Protein AF-A0A450S3C2-F1 (afdb_monomer_lite)

pLDDT: mean 80.47, std 15.99, range [34.38, 97.31]

Organism: NCBI:txid2126562

Radius of gyration: 20.12 Å; chains: 1; bounding box: 50×70×57 Å

Sequence (279 aa):
MNMATRNDNAKDFDFEKIANKMPLVTVIPTRKFNEPLPSDCPELGTRWLRRSQSTADDEERCGLDAHESNDDKIQRYFYAGRADPNYGGVAFAYDASIDRREGDATPFDSGGLCRDLMKPSNLSDDENRKLVGDTKNDLTEWRKPFKEFLAVFFPNPRDYFHGRPRASAKWGPPDLPARQEENTEFIAWTWEARIHEPHPLLDGLLFWAAPHESCRRLKEYASESESHAFWQAPSWIERLWNTEHIDLGPIKEIPDSNRLPPDTFREFEKWIQDRLFGK

Structure (mmCIF, N/CA/C/O backbone):
data_AF-A0A450S3C2-F1
#
_entry.id   AF-A0A450S3C2-F1
#
loop_
_atom_site.group_PDB
_atom_site.id
_atom_site.type_symbol
_atom_site.label_atom_id
_atom_site.label_alt_id
_atom_site.label_comp_id
_atom_site.label_asym_id
_atom_site.label_entity_id
_atom_site.label_seq_id
_atom_site.pdbx_PDB_ins_code
_atom_site.Cartn_x
_atom_site.Cartn_y
_atom_site.Cartn_z
_atom_site.occupancy
_atom_site.B_iso_or_equiv
_atom_site.auth_seq_id
_atom_site.auth_comp_id
_atom_site.auth_asym_id
_atom_site.auth_atom_id
_atom_site.pdbx_PDB_model_num
ATOM 1 N N . MET A 1 1 ? 6.709 -43.831 -27.740 1.00 38.84 1 MET A N 1
ATOM 2 C CA . MET A 1 1 ? 7.245 -43.730 -26.369 1.00 38.84 1 MET A CA 1
ATOM 3 C C . MET A 1 1 ? 6.667 -42.451 -25.782 1.00 38.84 1 MET A C 1
ATOM 5 O O . MET A 1 1 ? 7.131 -41.370 -26.111 1.00 38.84 1 MET A O 1
ATOM 9 N N . ASN A 1 2 ? 5.541 -42.577 -25.078 1.00 37.31 2 ASN A N 1
ATOM 10 C CA . ASN A 1 2 ? 4.878 -41.467 -24.396 1.00 37.31 2 ASN A CA 1
ATOM 11 C C . ASN A 1 2 ? 5.587 -41.228 -23.066 1.00 37.31 2 ASN A C 1
ATOM 13 O O . ASN A 1 2 ? 5.720 -42.175 -22.300 1.00 37.31 2 ASN A O 1
ATOM 17 N N . MET A 1 3 ? 5.954 -39.983 -22.780 1.00 34.38 3 MET A N 1
ATOM 18 C CA . MET A 1 3 ? 5.844 -39.413 -21.436 1.00 34.38 3 MET A CA 1
ATOM 19 C C . MET A 1 3 ? 5.908 -37.892 -21.552 1.00 34.38 3 MET A C 1
ATOM 21 O O . MET A 1 3 ? 6.963 -37.268 -21.520 1.00 34.38 3 MET A O 1
ATOM 25 N N . ALA A 1 4 ? 4.724 -37.312 -21.728 1.00 41.25 4 ALA A N 1
ATOM 26 C CA . ALA A 1 4 ? 4.447 -35.977 -21.250 1.00 41.25 4 ALA A CA 1
ATOM 27 C C . ALA A 1 4 ? 4.399 -36.043 -19.719 1.00 41.25 4 ALA A C 1
ATOM 29 O O . ALA A 1 4 ? 3.572 -36.759 -19.162 1.00 41.25 4 ALA A O 1
ATOM 30 N N . THR A 1 5 ? 5.251 -35.283 -19.044 1.00 37.41 5 THR A N 1
ATOM 31 C CA . THR A 1 5 ? 4.984 -34.820 -17.679 1.00 37.41 5 THR A CA 1
ATOM 32 C C . THR A 1 5 ? 4.700 -33.333 -17.776 1.00 37.41 5 THR A C 1
ATOM 34 O O . THR A 1 5 ? 5.559 -32.484 -17.541 1.00 37.41 5 THR A O 1
ATOM 37 N N . ARG A 1 6 ? 3.479 -33.031 -18.225 1.00 40.06 6 ARG A N 1
ATOM 38 C CA . ARG A 1 6 ? 2.853 -31.728 -18.030 1.00 40.06 6 ARG A CA 1
ATOM 39 C C . ARG A 1 6 ? 2.535 -31.678 -16.539 1.00 40.06 6 ARG A C 1
ATOM 41 O O . ARG A 1 6 ? 1.809 -32.529 -16.041 1.00 40.06 6 ARG A O 1
ATOM 48 N N . ASN A 1 7 ? 3.201 -30.785 -15.821 1.00 35.34 7 ASN A N 1
ATOM 49 C CA . ASN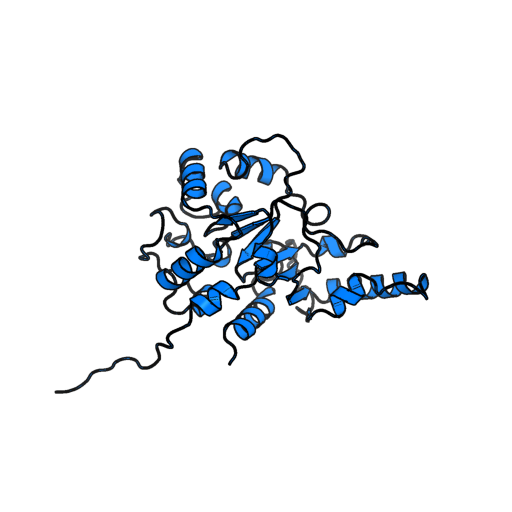 A 1 7 ? 3.022 -30.649 -14.385 1.00 35.34 7 ASN A CA 1
ATOM 50 C C . ASN A 1 7 ? 1.643 -30.011 -14.151 1.00 35.34 7 ASN A C 1
ATOM 52 O O . ASN A 1 7 ? 1.467 -28.801 -14.306 1.00 35.34 7 ASN A O 1
ATOM 56 N N . ASP A 1 8 ? 0.657 -30.858 -13.879 1.00 41.69 8 ASP A N 1
ATOM 57 C CA . ASP A 1 8 ? -0.716 -30.499 -13.546 1.00 41.69 8 ASP A CA 1
ATOM 58 C C . ASP A 1 8 ? -0.744 -29.797 -12.182 1.00 41.69 8 ASP A C 1
ATOM 60 O O . ASP A 1 8 ? -0.791 -30.455 -11.148 1.00 41.69 8 ASP A O 1
ATOM 64 N N . ASN A 1 9 ? -0.641 -28.461 -12.179 1.00 39.28 9 ASN A N 1
ATOM 65 C CA . ASN A 1 9 ? -1.163 -27.566 -11.126 1.00 39.28 9 ASN A CA 1
ATOM 66 C C . ASN A 1 9 ? -1.066 -26.067 -11.482 1.00 39.28 9 ASN A C 1
ATOM 68 O O . ASN A 1 9 ? -1.077 -25.212 -10.594 1.00 39.28 9 ASN A O 1
ATOM 72 N N . ALA A 1 10 ? -1.008 -25.711 -12.769 1.00 46.19 10 ALA A N 1
ATOM 73 C CA . ALA A 1 10 ? -1.258 -24.333 -13.179 1.00 46.19 10 ALA A CA 1
ATOM 74 C C . ALA A 1 10 ? -2.751 -24.045 -12.967 1.00 46.19 10 ALA A C 1
ATOM 76 O O . ALA A 1 10 ? -3.575 -24.272 -13.850 1.00 46.19 10 ALA A O 1
ATOM 77 N N . LYS A 1 11 ? -3.128 -23.612 -11.760 1.00 56.84 11 LYS A N 1
ATOM 78 C CA . LYS A 1 11 ? -4.383 -22.881 -11.606 1.00 56.84 11 LYS A CA 1
ATOM 79 C C . LYS A 1 11 ? -4.242 -21.652 -12.497 1.00 56.84 11 LYS A C 1
ATOM 81 O O . LYS A 1 11 ? -3.349 -20.849 -12.246 1.00 56.84 11 LYS A O 1
ATOM 86 N N . ASP A 1 12 ? -5.081 -21.529 -13.522 1.00 69.75 12 ASP A N 1
ATOM 87 C CA . ASP A 1 12 ? -5.281 -20.242 -14.184 1.00 69.75 12 ASP A CA 1
ATOM 88 C C . ASP A 1 12 ? -5.819 -19.304 -13.107 1.00 69.75 12 ASP A C 1
ATOM 90 O O . ASP A 1 12 ? -6.968 -19.398 -12.668 1.00 69.75 12 ASP A O 1
ATOM 94 N N . PHE A 1 13 ? -4.927 -18.485 -12.563 1.00 81.56 13 PHE A N 1
ATOM 95 C CA . PHE A 1 13 ? -5.317 -17.471 -11.613 1.00 81.56 13 PHE A CA 1
ATOM 96 C C . PHE A 1 13 ? -6.036 -16.369 -12.373 1.00 81.56 13 PHE A C 1
ATOM 98 O O . PHE A 1 13 ? -5.561 -15.883 -13.398 1.00 81.56 13 PHE A O 1
ATOM 105 N N . ASP A 1 14 ? -7.167 -15.937 -11.833 1.00 90.62 14 ASP A N 1
ATOM 106 C CA . ASP A 1 14 ? -7.868 -14.771 -12.341 1.00 90.62 14 ASP A CA 1
ATOM 107 C C . ASP A 1 14 ? -7.155 -13.502 -11.846 1.00 90.62 14 ASP A C 1
ATOM 109 O O . ASP A 1 14 ? -7.510 -12.914 -10.820 1.00 90.62 14 ASP A O 1
ATOM 113 N N . PHE A 1 15 ? -6.079 -13.123 -12.547 1.00 93.38 15 PHE A N 1
ATOM 114 C CA . PHE A 1 15 ? -5.290 -11.920 -12.255 1.00 93.38 15 PHE A CA 1
ATOM 115 C C . PHE A 1 15 ? -6.147 -10.655 -12.262 1.00 93.38 15 PHE A C 1
ATOM 117 O O . PHE A 1 15 ? -5.866 -9.728 -11.507 1.00 93.38 15 PHE A O 1
ATOM 124 N N . GLU A 1 16 ? -7.198 -10.615 -13.082 1.00 94.44 16 GLU A N 1
ATOM 125 C CA . GLU A 1 16 ? -8.128 -9.494 -13.131 1.00 94.44 16 GLU A CA 1
ATOM 126 C C . GLU A 1 16 ? -8.936 -9.389 -11.839 1.00 94.44 16 GLU A C 1
ATOM 128 O O . GLU A 1 16 ? -8.940 -8.335 -11.202 1.00 94.44 16 GLU A O 1
ATOM 133 N N . LYS A 1 17 ? -9.535 -10.494 -11.383 1.00 94.25 17 LYS A N 1
ATOM 134 C CA . LYS A 1 17 ? -10.219 -10.547 -10.084 1.00 94.25 17 LYS A CA 1
ATOM 135 C C . LYS A 1 17 ? -9.289 -10.163 -8.935 1.00 94.25 17 LYS A C 1
ATOM 137 O O . LYS A 1 17 ? -9.728 -9.467 -8.023 1.00 94.25 17 LYS A O 1
ATOM 142 N N . ILE A 1 18 ? -8.037 -10.617 -8.958 1.00 95.06 18 ILE A N 1
ATOM 143 C CA . ILE A 1 18 ? -7.058 -10.320 -7.902 1.00 95.06 18 ILE A CA 1
ATOM 144 C C . ILE A 1 18 ? -6.692 -8.837 -7.910 1.00 95.06 18 ILE A C 1
ATOM 146 O O . ILE A 1 18 ? -6.783 -8.193 -6.869 1.00 95.06 18 ILE A O 1
ATOM 150 N N . ALA A 1 19 ? -6.330 -8.282 -9.068 1.00 96.00 19 ALA A N 1
ATOM 151 C CA . ALA A 1 19 ? -5.963 -6.876 -9.193 1.00 96.00 19 ALA A CA 1
ATOM 152 C C . ALA A 1 19 ? -7.112 -5.955 -8.760 1.00 96.00 19 ALA A C 1
ATOM 154 O O . ALA A 1 19 ? -6.895 -5.063 -7.943 1.00 96.00 19 ALA A O 1
ATOM 155 N N . ASN A 1 20 ? -8.339 -6.234 -9.216 1.00 96.12 20 ASN A N 1
ATOM 156 C CA . ASN A 1 20 ? -9.539 -5.449 -8.898 1.00 96.12 20 ASN A CA 1
ATOM 157 C C . ASN A 1 20 ? -9.965 -5.532 -7.424 1.00 96.12 20 ASN A C 1
ATOM 159 O O . ASN A 1 20 ? -10.748 -4.703 -6.970 1.00 96.12 20 ASN A O 1
ATOM 163 N N . LYS A 1 21 ? -9.496 -6.541 -6.681 1.00 96.19 21 LYS A N 1
ATOM 164 C CA . LYS A 1 21 ? -9.816 -6.728 -5.257 1.00 96.19 21 LYS A CA 1
ATOM 165 C C . LYS A 1 21 ? -8.642 -6.462 -4.320 1.00 96.19 21 LYS A C 1
ATOM 167 O O . LYS A 1 21 ? -8.818 -6.583 -3.111 1.00 96.19 21 LYS A O 1
ATOM 172 N N . MET A 1 22 ? -7.457 -6.152 -4.844 1.00 97.12 22 MET A N 1
ATOM 173 C CA . MET A 1 22 ? -6.267 -5.927 -4.025 1.00 97.12 22 MET A CA 1
ATOM 174 C C . MET A 1 22 ? -6.500 -4.723 -3.098 1.00 97.12 22 MET A C 1
ATOM 176 O O . MET A 1 22 ? -6.734 -3.624 -3.593 1.00 97.12 22 MET A O 1
ATOM 180 N N . PRO A 1 23 ? -6.467 -4.863 -1.769 1.00 97.12 23 PRO A N 1
ATOM 181 C CA . PRO A 1 23 ? -6.693 -3.709 -0.915 1.00 97.12 23 PRO A CA 1
ATOM 182 C C . PRO A 1 23 ? -5.533 -2.719 -1.023 1.00 97.12 23 PRO A C 1
ATOM 184 O O . PRO A 1 23 ? -4.389 -3.122 -1.246 1.00 97.12 23 PRO A O 1
ATOM 187 N N . LEU A 1 24 ? -5.816 -1.434 -0.832 1.00 95.75 24 LEU A N 1
ATOM 188 C CA . LEU A 1 24 ? -4.771 -0.456 -0.543 1.00 95.75 24 LEU A CA 1
ATOM 189 C C . LEU A 1 24 ? -4.539 -0.432 0.963 1.00 95.75 24 LEU A C 1
ATOM 191 O O . LEU A 1 24 ? -5.482 -0.355 1.748 1.00 95.75 24 LEU A O 1
ATOM 195 N N . VAL A 1 25 ? -3.283 -0.571 1.369 1.00 93.94 25 VAL A N 1
ATOM 196 C CA . VAL A 1 25 ? -2.893 -0.742 2.766 1.00 93.94 25 VAL A CA 1
ATOM 197 C C . VAL A 1 25 ? -2.041 0.432 3.203 1.00 93.94 25 VAL A C 1
ATOM 199 O O . VAL A 1 25 ? -1.097 0.795 2.517 1.00 93.94 25 VAL A O 1
ATOM 202 N N . THR A 1 26 ? -2.323 0.997 4.371 1.00 90.38 26 THR A N 1
ATOM 203 C CA . THR A 1 26 ? -1.431 1.976 5.003 1.00 90.38 26 THR A CA 1
ATOM 204 C C . THR A 1 26 ? -1.095 1.545 6.423 1.00 90.38 26 THR A C 1
ATOM 206 O O . THR A 1 26 ? -1.888 0.868 7.085 1.00 90.38 26 THR A O 1
ATOM 209 N N . VAL A 1 27 ? 0.093 1.928 6.888 1.00 87.00 27 VAL A N 1
ATOM 210 C CA . VAL A 1 27 ? 0.601 1.598 8.219 1.00 87.00 27 VAL A CA 1
ATOM 211 C C . VAL A 1 27 ? 0.896 2.887 8.974 1.00 87.00 27 VAL A C 1
ATOM 213 O O . VAL A 1 27 ? 1.558 3.792 8.472 1.00 87.00 27 VAL A O 1
ATOM 216 N N . ILE A 1 28 ? 0.408 2.960 10.208 1.00 83.62 28 ILE A N 1
ATOM 217 C CA . ILE A 1 28 ? 0.540 4.115 11.086 1.00 83.62 28 ILE A CA 1
ATOM 218 C C . ILE A 1 28 ? 1.401 3.741 12.302 1.00 83.62 28 ILE A C 1
ATOM 220 O O . ILE A 1 28 ? 1.190 2.691 12.922 1.00 83.62 28 ILE A O 1
ATOM 224 N N . PRO A 1 29 ? 2.361 4.593 12.707 1.00 80.75 29 PRO A N 1
ATOM 225 C CA . PRO A 1 29 ? 3.137 4.379 13.924 1.00 80.75 29 PRO A CA 1
ATOM 226 C C . PRO A 1 29 ? 2.261 4.285 15.180 1.00 80.75 29 PRO A C 1
ATOM 228 O O . PRO A 1 29 ? 1.433 5.160 15.433 1.00 80.75 29 PRO A O 1
ATOM 231 N N . THR A 1 30 ? 2.517 3.287 16.030 1.00 79.62 30 THR A N 1
ATOM 232 C CA . THR A 1 30 ? 1.779 3.061 17.293 1.00 79.62 30 THR A CA 1
ATOM 233 C C . THR A 1 30 ? 1.774 4.282 18.209 1.00 79.62 30 THR A C 1
ATOM 235 O O . THR A 1 30 ? 0.766 4.559 18.849 1.00 79.62 30 THR A O 1
ATOM 238 N N . ARG A 1 31 ? 2.859 5.072 18.219 1.00 77.56 31 ARG A N 1
ATOM 239 C CA . ARG A 1 31 ? 2.964 6.318 19.000 1.00 77.56 31 ARG A CA 1
ATOM 240 C C . ARG A 1 31 ? 1.821 7.303 18.744 1.00 77.56 31 ARG A C 1
ATOM 242 O O . ARG A 1 31 ? 1.440 8.016 19.661 1.00 77.56 31 ARG A O 1
ATOM 249 N N . LYS A 1 32 ? 1.237 7.308 17.541 1.00 77.94 32 LYS A N 1
ATOM 250 C CA . LYS A 1 32 ? 0.098 8.175 17.212 1.00 77.94 32 LYS A CA 1
ATOM 251 C C . LYS A 1 32 ? -1.191 7.776 17.926 1.00 77.94 32 LYS A C 1
ATOM 253 O O . LYS A 1 32 ? -2.053 8.618 18.126 1.00 77.94 32 LYS A O 1
ATOM 258 N N . PHE A 1 33 ? -1.279 6.526 18.371 1.00 77.38 33 PHE A N 1
ATOM 259 C CA . PHE A 1 33 ? -2.371 6.010 19.195 1.00 77.38 33 PHE A CA 1
ATOM 260 C C . PHE A 1 33 ? -2.080 6.097 20.702 1.00 77.38 33 PHE A C 1
ATOM 262 O O . PHE A 1 33 ? -2.930 5.729 21.508 1.00 77.38 33 PHE A O 1
ATOM 269 N N . ASN A 1 34 ? -0.890 6.574 21.088 1.00 72.06 34 ASN A N 1
ATOM 270 C CA . ASN A 1 34 ? -0.522 6.831 22.484 1.00 72.06 34 ASN A CA 1
ATOM 271 C C . ASN A 1 34 ? -0.751 8.298 22.894 1.00 72.06 34 ASN A C 1
ATOM 273 O O . ASN A 1 34 ? -0.676 8.618 24.079 1.00 72.06 34 ASN A O 1
ATOM 277 N N . GLU A 1 35 ? -0.983 9.186 21.927 1.00 75.88 35 GLU A N 1
ATOM 278 C CA . GLU A 1 35 ? -1.348 10.589 22.142 1.00 75.88 35 GLU A CA 1
ATOM 279 C C . GLU A 1 35 ? -2.869 10.710 22.390 1.00 75.88 35 GLU A C 1
ATOM 281 O O . GLU A 1 35 ? -3.620 9.812 21.996 1.00 75.88 35 GLU A O 1
ATOM 286 N N . PRO A 1 36 ? -3.358 11.800 23.020 1.00 78.94 36 PRO A N 1
ATOM 287 C CA . PRO A 1 36 ? -4.792 12.047 23.139 1.00 78.94 36 PRO A CA 1
ATOM 288 C C . PRO A 1 36 ? -5.470 12.008 21.768 1.00 78.94 36 PRO A C 1
ATOM 290 O O . PRO A 1 36 ? -5.127 12.777 20.8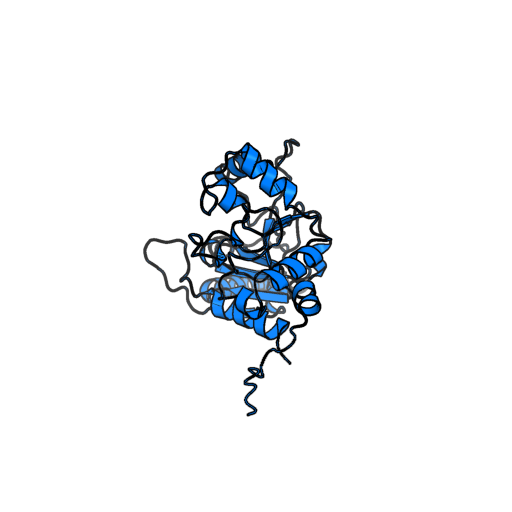67 1.00 78.94 36 PRO A O 1
ATOM 293 N N . LEU A 1 37 ? -6.430 11.099 21.613 1.00 80.56 37 LEU A N 1
ATOM 294 C CA . LEU A 1 37 ? -7.127 10.921 20.349 1.00 80.56 37 LEU A CA 1
ATOM 295 C C . LEU A 1 37 ? -8.142 12.055 20.123 1.00 80.56 37 LEU A C 1
ATOM 297 O O . LEU A 1 37 ? -8.728 12.562 21.087 1.00 80.56 37 LEU A O 1
ATOM 301 N N . PRO A 1 38 ? -8.367 12.474 18.864 1.00 79.06 38 PRO A N 1
ATOM 302 C CA . PRO A 1 38 ? -9.393 13.461 18.550 1.00 79.06 38 PRO A CA 1
ATOM 303 C C . PRO A 1 38 ? -10.795 12.894 18.807 1.00 79.06 38 PRO A C 1
ATOM 305 O O . PRO A 1 38 ? -11.032 11.703 18.606 1.00 79.06 38 PRO A O 1
ATOM 308 N N . SER A 1 39 ? -11.733 13.762 19.191 1.00 78.06 39 SER A N 1
ATOM 309 C CA . SER A 1 39 ? -13.149 13.399 19.347 1.00 78.06 39 SER A CA 1
ATOM 310 C C . SER A 1 39 ? -13.793 12.995 18.019 1.00 78.06 39 SER A C 1
ATOM 312 O O . SER A 1 39 ? -14.607 12.076 17.974 1.00 78.06 39 SER A O 1
ATOM 314 N N . ASP A 1 40 ? -13.405 13.662 16.930 1.00 80.44 40 ASP A N 1
ATOM 315 C CA . ASP A 1 40 ? -13.873 13.357 15.580 1.00 80.44 40 ASP A CA 1
ATOM 316 C C . ASP A 1 40 ? -13.028 12.269 14.924 1.00 80.44 40 ASP A C 1
ATOM 318 O O . ASP A 1 40 ? -11.825 12.152 15.182 1.00 80.44 40 ASP A O 1
ATOM 322 N N . CYS A 1 41 ? -13.663 11.515 14.019 1.00 83.19 41 CYS A N 1
ATOM 323 C CA . CYS A 1 41 ? -12.973 10.516 13.212 1.00 83.19 41 CYS A CA 1
ATOM 324 C C . CYS A 1 41 ? -11.802 11.175 12.485 1.00 83.19 41 CYS A C 1
ATOM 326 O O . CYS A 1 41 ? -12.012 12.146 11.752 1.00 83.19 41 CYS A O 1
ATOM 328 N N . PRO A 1 42 ? -10.576 10.672 12.664 1.00 81.81 42 PRO A N 1
ATOM 329 C CA . PRO A 1 42 ? -9.443 11.292 12.028 1.00 81.81 42 PRO A CA 1
ATOM 330 C C . PRO A 1 42 ? -9.464 11.101 10.516 1.00 81.81 42 PRO A C 1
ATOM 332 O O . PRO A 1 42 ? -9.906 10.079 9.991 1.00 81.81 42 PRO A O 1
ATOM 335 N N . GLU A 1 43 ? -8.901 12.087 9.832 1.00 80.38 43 GLU A N 1
ATOM 336 C CA . GLU A 1 43 ? -8.556 11.987 8.424 1.00 80.38 43 GLU A CA 1
ATOM 337 C C . GLU A 1 43 ? -7.113 11.491 8.289 1.00 80.38 43 GLU A C 1
ATOM 339 O O . GLU A 1 43 ? -6.161 12.054 8.859 1.00 80.38 43 GLU A O 1
ATOM 344 N N . LEU A 1 44 ? -6.939 10.447 7.485 1.00 75.19 44 LEU A N 1
ATOM 345 C CA . LEU A 1 44 ? -5.660 10.091 6.905 1.00 75.19 44 LEU A CA 1
ATOM 346 C C . LEU A 1 44 ? -5.261 11.217 5.960 1.00 75.19 44 LEU A C 1
ATOM 348 O O . LEU A 1 44 ? -5.731 11.295 4.834 1.00 75.19 44 LEU A O 1
ATOM 352 N N . GLY A 1 45 ? -4.432 12.146 6.432 1.00 60.50 45 GLY A N 1
ATOM 353 C CA . GLY A 1 45 ? -4.059 13.248 5.539 1.00 60.50 45 GLY A CA 1
ATOM 354 C C . GLY A 1 45 ? -3.473 14.481 6.200 1.00 60.50 45 GLY A C 1
ATOM 355 O O . GLY A 1 45 ? -2.416 14.998 5.854 1.00 60.50 45 GLY A O 1
ATOM 356 N N . THR A 1 46 ? -4.096 14.872 7.288 1.00 57.00 46 THR A N 1
ATOM 357 C CA . THR A 1 46 ? -3.781 16.126 7.967 1.00 57.00 46 THR A CA 1
ATOM 358 C C . THR A 1 46 ? -3.105 15.871 9.309 1.00 57.00 46 THR A C 1
ATOM 360 O O . THR A 1 46 ? -2.083 16.475 9.625 1.00 57.00 46 THR A O 1
ATOM 363 N N . ARG A 1 47 ? -3.630 14.924 10.099 1.00 57.84 47 ARG A N 1
ATOM 364 C CA . ARG A 1 47 ? -3.259 14.780 11.521 1.00 57.84 47 ARG A CA 1
ATOM 365 C C . ARG A 1 47 ? -2.276 13.644 11.838 1.00 57.84 47 ARG A C 1
ATOM 367 O O . ARG A 1 47 ? -1.453 13.790 12.737 1.00 57.84 47 ARG A O 1
ATOM 374 N N . TRP A 1 48 ? -2.322 12.529 11.104 1.00 61.34 48 TRP A N 1
ATOM 375 C CA . TRP A 1 48 ? -1.668 11.281 11.548 1.00 61.34 48 TRP A CA 1
ATOM 376 C C . TRP A 1 48 ? -0.301 10.984 10.929 1.00 61.34 48 TRP A C 1
ATOM 378 O O . TRP A 1 48 ? 0.556 10.393 11.582 1.00 61.34 48 TRP A O 1
ATOM 388 N N . LEU A 1 49 ? -0.075 11.425 9.695 1.00 57.81 49 LEU A N 1
ATOM 389 C CA . LEU A 1 49 ? 1.035 10.969 8.854 1.00 57.81 49 LEU A CA 1
ATOM 390 C C . LEU A 1 49 ? 1.759 12.153 8.184 1.00 57.81 49 LEU A C 1
ATOM 392 O O . LEU A 1 49 ? 2.131 12.060 7.020 1.00 57.81 49 LEU A O 1
ATOM 396 N N . ARG A 1 50 ? 1.917 13.303 8.873 1.00 51.94 50 ARG A N 1
ATOM 397 C CA . ARG A 1 50 ? 2.707 14.428 8.322 1.00 51.94 50 ARG A CA 1
ATOM 398 C C . ARG A 1 50 ? 4.066 13.903 7.845 1.00 51.94 50 ARG A C 1
ATOM 400 O O . ARG A 1 50 ? 4.775 13.249 8.610 1.00 51.94 50 ARG A O 1
ATOM 407 N N . ARG A 1 51 ? 4.388 14.202 6.589 1.00 59.00 51 ARG A N 1
ATOM 408 C CA . ARG A 1 51 ? 5.660 13.884 5.944 1.00 59.00 51 ARG A CA 1
ATOM 409 C C . ARG A 1 51 ? 6.794 14.612 6.669 1.00 59.00 51 ARG A C 1
ATOM 411 O O . ARG A 1 51 ? 6.619 15.750 7.104 1.00 59.00 51 ARG A O 1
ATOM 418 N N . SER A 1 52 ? 7.936 13.951 6.858 1.00 61.44 52 SER A N 1
ATOM 419 C CA . SER A 1 52 ? 9.148 14.629 7.335 1.00 61.44 52 SER A CA 1
ATOM 420 C C . SER A 1 52 ? 9.696 15.544 6.246 1.00 61.44 52 SER A C 1
ATOM 422 O O . SER A 1 52 ? 9.686 15.158 5.081 1.00 61.44 52 SER A O 1
ATOM 424 N N . GLN A 1 53 ? 10.245 16.701 6.629 1.00 57.56 53 GLN A N 1
ATOM 425 C CA . GLN A 1 53 ? 10.837 17.659 5.685 1.00 57.56 53 GLN A CA 1
ATOM 426 C C . GLN A 1 53 ? 11.879 17.013 4.757 1.00 57.56 53 GLN A C 1
ATOM 428 O O . GLN A 1 53 ? 11.856 17.249 3.564 1.00 57.56 53 GLN A O 1
ATOM 433 N N . SER A 1 54 ? 12.724 16.110 5.263 1.00 61.41 54 SER A N 1
ATOM 434 C CA . SER A 1 54 ? 13.724 15.420 4.432 1.00 61.41 54 SER A CA 1
ATOM 435 C C . SER A 1 54 ? 13.110 14.586 3.304 1.00 61.41 54 SER A C 1
ATOM 437 O O . SER A 1 54 ? 13.657 14.505 2.216 1.00 61.41 54 SER A O 1
ATOM 439 N N . THR A 1 55 ? 11.958 13.965 3.559 1.00 69.94 55 THR A N 1
ATOM 440 C CA . THR A 1 55 ? 11.218 13.207 2.543 1.00 69.94 55 THR A CA 1
ATOM 441 C C . THR A 1 55 ? 10.507 14.156 1.580 1.00 69.94 55 THR A C 1
ATOM 443 O O . THR A 1 55 ? 10.294 13.800 0.430 1.00 69.94 55 THR A O 1
ATOM 446 N N . ALA A 1 56 ? 10.132 15.360 2.030 1.00 72.50 56 ALA A N 1
ATOM 447 C CA . ALA A 1 56 ? 9.609 16.416 1.163 1.00 72.50 56 ALA A CA 1
ATOM 448 C C . ALA A 1 56 ? 10.611 16.739 0.042 1.00 72.50 56 ALA A C 1
ATOM 450 O O . ALA A 1 56 ? 10.318 16.557 -1.139 1.00 72.50 56 ALA A O 1
ATOM 451 N N . ASP A 1 57 ? 11.829 17.081 0.453 1.00 74.44 57 ASP A N 1
ATOM 452 C CA . ASP A 1 57 ? 12.887 17.559 -0.434 1.00 74.44 57 ASP A CA 1
ATOM 453 C C . ASP A 1 57 ? 13.341 16.484 -1.451 1.00 74.44 57 ASP A C 1
ATOM 455 O O . ASP A 1 57 ? 13.580 16.787 -2.622 1.00 74.44 57 ASP A O 1
ATOM 459 N N . ASP A 1 58 ? 13.442 15.215 -1.030 1.00 77.00 58 ASP A N 1
ATOM 460 C CA . ASP A 1 58 ? 13.875 14.122 -1.915 1.00 77.00 58 ASP A CA 1
ATOM 461 C C . ASP A 1 58 ? 12.846 13.798 -3.016 1.00 77.00 58 ASP A C 1
ATOM 463 O O . ASP A 1 58 ? 13.228 13.574 -4.166 1.00 77.00 58 ASP A O 1
ATOM 467 N N . GLU A 1 59 ? 11.543 13.792 -2.717 1.00 77.50 59 GLU A N 1
ATOM 468 C CA . GLU A 1 59 ? 10.542 13.487 -3.754 1.00 77.50 59 GLU A CA 1
ATOM 469 C C . GLU A 1 59 ? 10.300 14.688 -4.684 1.00 77.50 59 GLU A C 1
ATOM 471 O O . GLU A 1 59 ? 10.096 14.501 -5.887 1.00 77.50 59 GLU A O 1
ATOM 476 N N . GLU A 1 60 ? 10.399 15.925 -4.179 1.00 78.81 60 GLU A N 1
ATOM 477 C CA . GLU A 1 60 ? 10.396 17.125 -5.028 1.00 78.81 60 GLU A CA 1
ATOM 478 C C . GLU A 1 60 ? 11.529 17.054 -6.063 1.00 78.81 60 GLU A C 1
ATOM 480 O O . GLU A 1 60 ? 11.297 17.247 -7.262 1.00 78.81 60 GLU A O 1
ATOM 485 N N . ARG A 1 61 ? 12.738 16.660 -5.636 1.00 77.38 61 ARG A N 1
ATOM 486 C CA . ARG A 1 61 ? 13.887 16.457 -6.533 1.00 77.38 61 ARG A CA 1
ATOM 487 C C . ARG A 1 61 ? 13.584 15.437 -7.634 1.00 77.38 61 ARG A C 1
ATOM 489 O O . ARG A 1 61 ? 13.895 15.686 -8.800 1.00 77.38 61 ARG A O 1
ATOM 496 N N . CYS A 1 62 ? 12.893 14.353 -7.304 1.00 74.31 62 CYS A N 1
ATOM 497 C CA . CYS A 1 62 ? 12.429 13.350 -8.264 1.00 74.31 62 CYS A CA 1
ATOM 498 C C . CYS A 1 62 ? 11.221 13.766 -9.115 1.00 74.31 62 CYS A C 1
ATOM 500 O O . CYS A 1 62 ? 10.751 12.973 -9.925 1.00 74.31 62 CYS A O 1
ATOM 502 N N . GLY A 1 63 ? 10.675 14.974 -8.949 1.00 72.75 63 GLY A N 1
ATOM 503 C CA . GLY A 1 63 ? 9.481 15.428 -9.670 1.00 72.75 63 GLY A CA 1
ATOM 504 C C . GLY A 1 63 ? 8.209 14.639 -9.346 1.00 72.75 63 GLY A C 1
ATOM 505 O O . GLY A 1 63 ? 7.261 14.644 -10.134 1.00 72.75 63 GLY A O 1
ATOM 506 N N . LEU A 1 64 ? 8.182 13.976 -8.190 1.00 74.06 64 LEU A N 1
ATOM 507 C CA . LEU A 1 64 ? 6.968 13.413 -7.606 1.00 74.06 64 LEU A CA 1
ATOM 508 C C . LEU A 1 64 ? 6.008 14.531 -7.171 1.00 74.06 64 LEU A C 1
ATOM 510 O O . LEU A 1 64 ? 4.792 14.361 -7.289 1.00 74.06 64 LEU A O 1
ATOM 514 N N . ASP A 1 65 ? 6.579 15.682 -6.791 1.00 68.69 65 ASP A N 1
ATOM 515 C CA . ASP A 1 65 ? 5.892 16.895 -6.345 1.00 68.69 65 ASP A CA 1
ATOM 516 C C . ASP A 1 65 ? 6.347 18.079 -7.199 1.00 68.69 65 ASP A C 1
ATOM 518 O O . ASP A 1 65 ? 7.173 18.894 -6.796 1.00 68.69 65 ASP A O 1
ATOM 522 N N . ALA A 1 66 ? 5.871 18.158 -8.440 1.00 54.09 66 ALA A N 1
ATOM 523 C CA . ALA A 1 66 ? 6.192 19.304 -9.280 1.00 54.09 66 ALA A CA 1
ATOM 524 C C . ALA A 1 66 ? 5.549 20.573 -8.688 1.00 54.09 66 ALA A C 1
ATOM 526 O O . ALA A 1 66 ? 4.327 20.708 -8.715 1.00 54.09 66 ALA A O 1
ATOM 527 N N . HIS A 1 67 ? 6.396 21.458 -8.147 1.00 43.38 67 HIS A N 1
ATOM 528 C CA . HIS A 1 67 ? 6.169 22.855 -7.758 1.00 43.38 67 HIS A CA 1
ATOM 529 C C . HIS A 1 67 ? 4.796 23.443 -8.143 1.00 43.38 67 HIS A C 1
ATOM 531 O O . HIS A 1 67 ? 4.662 24.201 -9.102 1.00 43.38 67 HIS A O 1
ATOM 537 N N . GLU A 1 68 ? 3.788 23.189 -7.317 1.00 44.69 68 GLU A N 1
ATOM 538 C CA . GLU A 1 68 ? 2.697 24.131 -7.102 1.00 44.69 68 GLU A CA 1
ATOM 539 C C . GLU A 1 68 ? 2.581 24.328 -5.600 1.00 44.69 68 GLU A C 1
ATOM 541 O O . GLU A 1 68 ? 2.094 23.475 -4.862 1.00 44.69 68 GLU A O 1
ATOM 546 N N . SER A 1 69 ? 3.133 25.462 -5.187 1.00 41.03 69 SER A N 1
ATOM 547 C CA . SER A 1 69 ? 3.251 26.013 -3.847 1.00 41.03 69 SER A CA 1
ATOM 548 C C . SER A 1 69 ? 1.959 25.965 -3.030 1.00 41.03 69 SER A C 1
ATOM 550 O O . SER A 1 69 ? 1.279 26.978 -2.897 1.00 41.03 69 SER A O 1
ATOM 552 N N . ASN A 1 70 ? 1.643 24.823 -2.437 1.00 43.72 70 ASN A N 1
ATOM 553 C CA . ASN A 1 70 ? 0.795 24.769 -1.260 1.00 43.72 70 ASN A CA 1
ATOM 554 C C . ASN A 1 70 ? 1.331 23.675 -0.344 1.00 43.72 70 ASN A C 1
ATOM 556 O O . ASN A 1 70 ? 1.342 22.503 -0.719 1.00 43.72 70 ASN A O 1
ATOM 560 N N . ASP A 1 71 ? 1.675 24.063 0.883 1.00 48.25 71 ASP A N 1
ATOM 561 C CA . ASP A 1 71 ? 1.971 23.204 2.042 1.00 48.25 71 ASP A CA 1
ATOM 562 C C . ASP A 1 71 ? 0.838 22.194 2.386 1.00 48.25 71 ASP A C 1
ATOM 564 O O . ASP A 1 71 ? 0.910 21.480 3.387 1.00 48.25 71 ASP A O 1
ATOM 568 N N . ASP A 1 72 ? -0.198 22.109 1.544 1.00 51.47 72 ASP A N 1
ATOM 569 C CA . ASP A 1 72 ? -1.465 21.415 1.753 1.00 51.47 72 ASP A CA 1
ATOM 570 C C . ASP A 1 72 ? -1.731 20.263 0.767 1.00 51.47 72 ASP A C 1
ATOM 572 O O . ASP A 1 72 ? -2.764 19.603 0.898 1.00 51.47 72 ASP A O 1
ATOM 576 N N . LYS A 1 73 ? -0.842 19.956 -0.197 1.00 55.38 73 LYS A N 1
ATOM 577 C CA . LYS A 1 73 ? -0.975 18.711 -0.987 1.00 55.38 73 LYS A CA 1
ATOM 578 C C . LYS A 1 73 ? -0.537 17.534 -0.122 1.00 55.38 73 LYS A C 1
ATOM 580 O O . LYS A 1 73 ? 0.588 17.047 -0.155 1.00 55.38 73 LYS A O 1
ATOM 585 N N . ILE A 1 74 ? -1.453 17.138 0.743 1.00 55.44 74 ILE A N 1
ATOM 586 C CA . ILE A 1 74 ? -1.380 15.969 1.596 1.00 55.44 74 ILE A CA 1
ATOM 587 C C . ILE A 1 74 ? -1.094 14.762 0.723 1.00 55.44 74 ILE A C 1
ATOM 589 O O . ILE A 1 74 ? -1.935 14.390 -0.078 1.00 55.44 74 ILE A O 1
ATOM 593 N N . GLN A 1 75 ? 0.056 14.127 0.914 1.00 64.62 75 GLN A N 1
ATOM 594 C CA . GLN A 1 75 ? 0.347 12.854 0.270 1.00 64.62 75 GLN A CA 1
ATOM 595 C C . GLN A 1 75 ? 0.326 11.736 1.291 1.00 64.62 75 GLN A C 1
ATOM 597 O O . GLN A 1 75 ? 0.865 11.849 2.402 1.00 64.62 75 GLN A O 1
ATOM 602 N N . ARG A 1 76 ? -0.391 10.673 0.946 1.00 75.50 76 ARG A N 1
ATOM 603 C CA . ARG A 1 76 ? -0.548 9.489 1.779 1.00 75.50 76 ARG A CA 1
ATOM 604 C C . ARG A 1 76 ? -0.176 8.265 0.989 1.00 75.50 76 ARG A C 1
ATOM 606 O O . ARG A 1 76 ? -0.827 7.971 -0.003 1.00 75.50 76 ARG A O 1
ATOM 613 N N . TYR A 1 77 ? 0.847 7.582 1.481 1.00 84.25 77 TYR A N 1
ATOM 614 C CA . TYR A 1 77 ? 1.352 6.356 0.898 1.00 84.25 77 TYR A CA 1
ATOM 615 C C . TYR A 1 77 ? 0.485 5.191 1.360 1.00 84.25 77 TYR A C 1
ATOM 617 O O . TYR A 1 77 ? 0.293 4.940 2.559 1.00 84.25 77 TYR A O 1
ATOM 625 N N . PHE A 1 78 ? -0.047 4.502 0.369 1.00 90.81 78 PHE A N 1
ATOM 626 C CA . PHE A 1 78 ? -0.682 3.213 0.488 1.00 90.81 78 PHE A CA 1
ATOM 627 C C . PHE A 1 78 ? 0.097 2.232 -0.372 1.00 90.81 78 PHE A C 1
ATOM 629 O O . PHE A 1 78 ? 0.663 2.600 -1.394 1.00 90.81 78 PHE A O 1
ATOM 636 N N . TYR A 1 79 ? 0.072 0.968 0.009 1.00 91.81 79 TYR A N 1
ATOM 637 C CA . TYR A 1 79 ? 0.718 -0.099 -0.729 1.00 91.81 79 TYR A CA 1
ATOM 638 C C . TYR A 1 79 ? -0.319 -1.140 -1.120 1.00 91.81 79 TYR A C 1
ATOM 640 O O . TYR A 1 79 ? -1.195 -1.506 -0.331 1.00 91.81 79 TYR A O 1
ATOM 648 N N . ALA A 1 80 ? -0.238 -1.628 -2.351 1.00 94.56 80 ALA A N 1
ATOM 649 C CA . ALA A 1 80 ? -1.166 -2.614 -2.879 1.00 94.56 80 ALA A CA 1
ATOM 650 C C . ALA A 1 80 ? -0.994 -3.954 -2.157 1.00 94.56 80 ALA A C 1
ATOM 652 O O . ALA A 1 80 ? -0.126 -4.743 -2.519 1.00 94.56 80 ALA A O 1
ATOM 653 N N . GLY A 1 81 ? -1.831 -4.215 -1.153 1.00 92.44 81 GLY A N 1
ATOM 654 C CA . GLY A 1 81 ? -1.915 -5.470 -0.411 1.00 92.44 81 GLY A CA 1
ATOM 655 C C . GLY A 1 81 ? -0.831 -5.709 0.635 1.00 92.44 81 GLY A C 1
ATOM 656 O O . GLY A 1 81 ? -0.731 -6.834 1.118 1.00 92.44 81 GLY A O 1
ATOM 657 N N . ARG A 1 82 ? 0.008 -4.721 0.959 1.00 87.81 82 ARG A N 1
ATOM 658 C CA . ARG A 1 82 ? 1.244 -4.949 1.728 1.00 87.81 82 ARG A CA 1
ATOM 659 C C . ARG A 1 82 ? 1.359 -4.024 2.921 1.00 87.81 82 ARG A C 1
ATOM 661 O O . ARG A 1 82 ? 1.056 -2.842 2.823 1.00 87.81 82 ARG A O 1
ATOM 668 N N . ALA A 1 83 ? 1.826 -4.576 4.034 1.00 82.69 83 ALA A N 1
ATOM 669 C CA . ALA A 1 83 ? 2.109 -3.827 5.249 1.00 82.69 83 ALA A CA 1
ATOM 670 C C . ALA A 1 83 ? 3.543 -4.121 5.684 1.00 82.69 83 ALA A C 1
ATOM 672 O O . ALA A 1 83 ? 3.842 -5.238 6.105 1.00 82.69 83 ALA A O 1
ATOM 673 N N . ASP A 1 84 ? 4.421 -3.122 5.606 1.00 75.56 84 ASP A N 1
ATOM 674 C CA . ASP A 1 84 ? 5.786 -3.248 6.112 1.00 75.56 84 ASP A CA 1
ATOM 675 C C . ASP A 1 84 ? 5.865 -2.723 7.569 1.00 75.56 84 ASP A C 1
ATOM 677 O O . ASP A 1 84 ? 5.509 -1.566 7.836 1.00 75.56 84 ASP A O 1
ATOM 681 N N . PRO A 1 85 ? 6.324 -3.555 8.531 1.00 70.75 85 PRO A N 1
ATOM 682 C CA . PRO A 1 85 ? 6.512 -3.168 9.934 1.00 70.75 85 PRO A CA 1
ATOM 683 C C . PRO A 1 85 ? 7.527 -2.038 10.162 1.00 70.75 85 PRO A C 1
ATOM 685 O O . PRO A 1 85 ? 7.572 -1.468 11.254 1.00 70.75 85 PRO A O 1
ATOM 688 N N . ASN A 1 86 ? 8.329 -1.678 9.160 1.00 69.50 86 ASN A N 1
ATOM 689 C CA . ASN A 1 86 ? 9.225 -0.529 9.210 1.00 69.50 86 ASN A CA 1
ATOM 690 C C . ASN A 1 86 ? 8.473 0.814 9.211 1.00 69.50 86 ASN A C 1
ATOM 692 O O . ASN A 1 86 ? 8.997 1.790 9.751 1.00 69.50 86 ASN A O 1
ATOM 696 N N . TYR A 1 87 ? 7.257 0.883 8.648 1.00 65.62 87 TYR A N 1
ATOM 697 C CA . TYR A 1 87 ? 6.482 2.133 8.569 1.00 65.62 87 TYR A CA 1
ATOM 698 C C . TYR A 1 87 ? 5.613 2.400 9.810 1.00 65.62 87 TYR A C 1
ATOM 700 O O . TYR A 1 87 ? 5.101 3.508 9.988 1.00 65.62 87 TYR A O 1
ATOM 708 N N . GLY A 1 88 ? 5.455 1.425 10.708 1.00 72.12 88 GLY A N 1
ATOM 709 C CA . GLY A 1 88 ? 4.674 1.588 11.930 1.00 72.12 88 GLY A CA 1
ATOM 710 C C . GLY A 1 88 ? 4.086 0.280 12.442 1.00 72.12 88 GLY A C 1
ATOM 711 O O . GLY A 1 88 ? 4.610 -0.793 12.165 1.00 72.12 88 GLY A O 1
ATOM 712 N N . GLY A 1 89 ? 2.999 0.377 13.214 1.00 80.12 89 GLY A N 1
ATOM 713 C CA . GLY A 1 89 ? 2.439 -0.797 13.885 1.00 80.12 89 GLY A CA 1
ATOM 714 C C . GLY A 1 89 ? 0.946 -1.013 13.781 1.00 80.12 89 GLY A C 1
ATOM 715 O O . GLY A 1 89 ? 0.515 -2.132 14.012 1.00 80.12 89 GLY A O 1
ATOM 716 N N . VAL A 1 90 ? 0.166 -0.010 13.387 1.00 88.44 90 VAL A N 1
ATOM 717 C CA . VAL A 1 90 ? -1.266 -0.195 13.133 1.00 88.44 90 VAL A CA 1
ATOM 718 C C . VAL A 1 90 ? -1.503 -0.165 11.630 1.00 88.44 90 VAL A C 1
ATOM 720 O O . VAL A 1 90 ? -1.229 0.851 10.997 1.00 88.44 90 VAL A O 1
ATOM 723 N N . ALA A 1 91 ? -1.981 -1.268 11.061 1.00 92.12 91 ALA A N 1
ATOM 724 C CA . ALA A 1 91 ? -2.250 -1.400 9.633 1.00 92.12 91 ALA A CA 1
ATOM 725 C C . ALA A 1 91 ? -3.748 -1.292 9.339 1.00 92.12 91 ALA A C 1
ATOM 727 O O . ALA A 1 91 ? -4.575 -1.818 10.081 1.00 92.12 91 ALA A O 1
ATOM 728 N N . PHE A 1 92 ? -4.087 -0.650 8.225 1.00 94.31 92 PHE A N 1
ATOM 729 C CA . PHE A 1 92 ? -5.456 -0.477 7.745 1.00 94.31 92 PHE A CA 1
ATOM 730 C C . PHE A 1 92 ? -5.531 -0.917 6.283 1.00 94.31 92 PHE A C 1
ATOM 732 O O . PHE A 1 92 ? -4.707 -0.478 5.482 1.00 94.31 92 PHE A O 1
ATOM 739 N N . ALA A 1 93 ? -6.496 -1.774 5.942 1.00 96.56 93 ALA A N 1
ATOM 740 C CA . ALA A 1 93 ? -6.752 -2.236 4.578 1.00 96.56 93 ALA A CA 1
ATOM 741 C C . ALA A 1 93 ? -8.059 -1.642 4.046 1.00 96.56 93 ALA A C 1
ATOM 743 O O . ALA A 1 93 ? -9.111 -1.828 4.657 1.00 96.56 93 ALA A O 1
ATOM 744 N N . TYR A 1 94 ? -8.001 -1.000 2.883 1.00 97.12 94 TYR A N 1
ATOM 745 C CA . TYR A 1 94 ? -9.132 -0.336 2.236 1.00 97.12 94 TYR A CA 1
ATOM 746 C C . TYR A 1 94 ? -9.551 -1.063 0.962 1.00 97.12 94 TYR A C 1
ATOM 748 O O . TYR A 1 94 ? -8.707 -1.608 0.244 1.00 97.12 94 TYR A O 1
ATOM 756 N N . ASP A 1 95 ? -10.852 -1.079 0.682 1.00 96.44 95 ASP A N 1
ATOM 757 C CA . ASP A 1 95 ? -11.386 -1.620 -0.565 1.00 96.44 95 ASP A CA 1
ATOM 758 C C . ASP A 1 95 ? -11.201 -0.664 -1.755 1.00 96.44 95 ASP A C 1
ATOM 760 O O . ASP A 1 95 ? -10.690 0.447 -1.628 1.00 96.44 95 ASP A O 1
ATOM 764 N N . ALA A 1 96 ? -11.595 -1.120 -2.946 1.00 96.25 96 ALA A N 1
ATOM 765 C CA . ALA A 1 96 ? -11.418 -0.386 -4.198 1.00 96.25 96 ALA A CA 1
ATOM 766 C C . ALA A 1 96 ? -12.202 0.944 -4.276 1.00 96.25 96 ALA A C 1
ATOM 768 O O . ALA A 1 96 ? -12.001 1.718 -5.208 1.00 96.25 96 ALA A O 1
ATOM 769 N N . SER A 1 97 ? -13.094 1.258 -3.329 1.00 95.44 97 SER A N 1
ATOM 770 C CA . SER A 1 97 ? -13.755 2.565 -3.256 1.00 95.44 97 SER A CA 1
ATOM 771 C C . SER A 1 97 ? -12.755 3.707 -3.088 1.00 95.44 97 SER A C 1
ATOM 773 O O . SER A 1 97 ? -13.027 4.814 -3.557 1.00 95.44 97 SER A O 1
ATOM 775 N N . ILE A 1 98 ? -11.603 3.436 -2.465 1.00 93.94 98 ILE A N 1
ATOM 776 C CA . ILE A 1 98 ? -10.534 4.414 -2.258 1.00 93.94 98 ILE A CA 1
ATOM 777 C C . ILE A 1 98 ? -9.836 4.811 -3.571 1.00 93.94 98 ILE A C 1
ATOM 779 O O . ILE A 1 98 ? -9.271 5.895 -3.655 1.00 93.94 98 ILE A O 1
ATOM 783 N N . ASP A 1 99 ? -9.946 4.003 -4.632 1.00 95.06 99 ASP A N 1
ATOM 784 C CA . ASP A 1 99 ? -9.336 4.297 -5.938 1.00 95.06 99 ASP A CA 1
ATOM 785 C C . ASP A 1 99 ? -9.958 5.542 -6.610 1.00 95.06 99 ASP A C 1
ATOM 787 O O . ASP A 1 99 ? -9.392 6.103 -7.541 1.00 95.06 99 ASP A O 1
ATOM 791 N N . ARG A 1 100 ? -11.141 5.986 -6.156 1.00 93.25 100 ARG A N 1
ATOM 792 C CA . ARG A 1 100 ? -11.867 7.153 -6.700 1.00 93.25 100 ARG A CA 1
ATOM 793 C C . ARG A 1 100 ? -11.301 8.500 -6.249 1.00 93.25 100 ARG A C 1
ATOM 795 O O . ARG A 1 100 ? -11.823 9.533 -6.663 1.00 93.25 100 ARG A O 1
ATOM 802 N N . ARG A 1 101 ? -10.331 8.476 -5.339 1.00 90.88 101 ARG A N 1
ATOM 803 C CA . ARG A 1 101 ? -9.718 9.663 -4.745 1.00 90.88 101 ARG A CA 1
ATOM 804 C C . ARG A 1 101 ? -8.741 10.311 -5.719 1.00 90.88 101 ARG A C 1
ATOM 806 O O . ARG A 1 101 ? -8.237 9.656 -6.631 1.00 90.88 101 ARG A O 1
ATOM 813 N N . GLU A 1 102 ? -8.465 11.595 -5.515 1.00 90.88 102 GLU A N 1
ATOM 814 C CA . GLU A 1 102 ? -7.368 12.249 -6.229 1.00 90.88 102 GLU A CA 1
ATOM 815 C C . GLU A 1 102 ? -6.038 11.635 -5.782 1.00 90.88 102 GLU A C 1
ATOM 817 O O . GLU A 1 102 ? -5.741 11.570 -4.587 1.00 90.88 102 GLU A O 1
ATOM 822 N N . GLY A 1 103 ? -5.235 11.170 -6.734 1.00 91.12 103 GLY A N 1
ATOM 823 C CA . GLY A 1 103 ? -3.973 10.519 -6.427 1.00 91.12 103 GLY A CA 1
ATOM 824 C C . GLY A 1 103 ? -3.310 9.881 -7.633 1.00 91.12 103 GLY A C 1
ATOM 825 O O . GLY A 1 103 ? -3.852 9.873 -8.742 1.00 91.12 103 GLY A O 1
ATOM 826 N N . ASP A 1 104 ? -2.154 9.284 -7.385 1.00 93.00 104 ASP A N 1
ATOM 827 C CA . 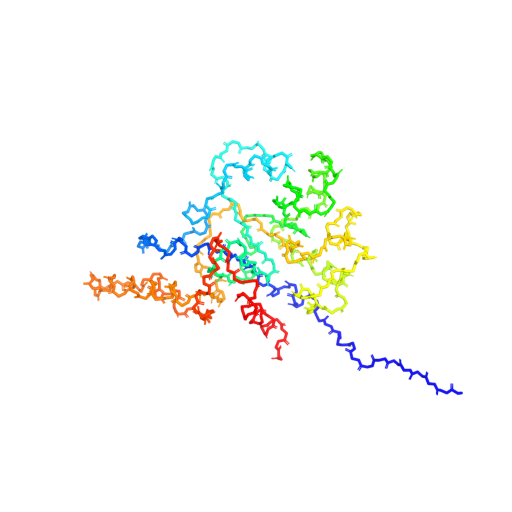ASP A 1 104 ? -1.395 8.522 -8.365 1.00 93.00 104 ASP A CA 1
ATOM 828 C C . ASP A 1 104 ? -0.884 7.192 -7.803 1.00 93.00 104 ASP A C 1
ATOM 830 O O . ASP A 1 104 ? -1.008 6.907 -6.614 1.00 93.00 104 ASP A O 1
ATOM 834 N N . ALA A 1 105 ? -0.367 6.335 -8.679 1.00 94.12 105 ALA A N 1
ATOM 835 C CA . ALA A 1 105 ? 0.254 5.078 -8.301 1.00 94.12 105 ALA A CA 1
ATOM 836 C C . ALA A 1 105 ? 1.460 4.744 -9.183 1.00 94.12 105 ALA A C 1
ATOM 838 O O . ALA A 1 105 ? 1.466 5.006 -10.392 1.00 94.12 105 ALA A O 1
ATOM 839 N N . THR A 1 106 ? 2.463 4.108 -8.583 1.00 93.75 106 THR A N 1
ATOM 840 C CA . THR A 1 106 ? 3.698 3.668 -9.238 1.00 93.75 106 THR A CA 1
ATOM 841 C C . THR A 1 106 ? 4.009 2.206 -8.893 1.00 93.75 106 THR A C 1
ATOM 843 O O . THR A 1 106 ? 3.595 1.700 -7.848 1.00 93.75 106 THR A O 1
ATOM 846 N N . PRO A 1 107 ? 4.730 1.472 -9.763 1.00 93.44 107 PRO A N 1
ATOM 847 C CA . PRO A 1 107 ? 5.045 0.061 -9.543 1.00 93.44 107 PRO A CA 1
ATOM 848 C C . PRO A 1 107 ? 6.228 -0.173 -8.577 1.00 93.44 107 PRO A C 1
ATOM 850 O O . PRO A 1 107 ? 6.937 -1.170 -8.725 1.00 93.44 107 PRO A O 1
ATOM 853 N N . PHE A 1 108 ? 6.484 0.753 -7.648 1.00 90.06 108 PHE A N 1
ATOM 854 C CA . PHE A 1 108 ? 7.569 0.726 -6.657 1.00 90.06 108 PHE A CA 1
ATOM 855 C C . PHE A 1 108 ? 7.330 1.780 -5.553 1.00 90.06 108 PHE A C 1
ATOM 857 O O . PHE A 1 108 ? 6.529 2.683 -5.753 1.00 90.06 108 PHE A O 1
ATOM 864 N N . ASP A 1 109 ? 8.049 1.700 -4.423 1.00 86.69 109 ASP A N 1
ATOM 865 C CA . ASP A 1 109 ? 8.104 2.781 -3.415 1.00 86.69 109 ASP A CA 1
ATOM 866 C C . ASP A 1 109 ? 8.884 3.965 -4.006 1.00 86.69 109 ASP A C 1
ATOM 868 O O . ASP A 1 109 ? 10.096 3.888 -4.253 1.00 86.69 109 ASP A O 1
ATOM 872 N N . SER A 1 110 ? 8.171 5.050 -4.297 1.00 84.88 110 SER A N 1
ATOM 873 C CA . SER A 1 110 ? 8.745 6.199 -4.988 1.00 84.88 110 SER A CA 1
ATOM 874 C C . SER A 1 110 ? 9.685 7.002 -4.078 1.00 84.88 110 SER A C 1
ATOM 876 O O . SER A 1 110 ? 10.735 7.462 -4.532 1.00 84.88 110 SER A O 1
ATOM 878 N N . GLY A 1 111 ? 9.397 7.071 -2.774 1.00 79.88 111 GLY A N 1
ATOM 879 C CA . GLY A 1 111 ? 10.269 7.704 -1.784 1.00 79.88 111 GLY A CA 1
ATOM 880 C C . GLY A 1 111 ? 11.562 6.917 -1.556 1.00 79.88 111 GLY A C 1
ATOM 881 O O . GLY A 1 111 ? 12.638 7.499 -1.406 1.00 79.88 111 GLY A O 1
ATOM 882 N N . GLY A 1 112 ? 11.490 5.587 -1.573 1.00 82.38 112 GLY A N 1
ATOM 883 C CA . GLY A 1 112 ? 12.647 4.702 -1.499 1.00 82.38 112 GLY A CA 1
ATOM 884 C C . GLY A 1 112 ? 13.563 4.835 -2.716 1.00 82.38 112 GLY A C 1
ATOM 885 O O . GLY A 1 112 ? 14.784 4.812 -2.555 1.00 82.38 112 GLY A O 1
ATOM 886 N N . LEU A 1 113 ? 12.993 5.030 -3.911 1.00 85.38 113 LEU A N 1
ATOM 887 C CA . LEU A 1 113 ? 13.756 5.261 -5.138 1.00 85.38 113 LEU A CA 1
ATOM 888 C C . LEU A 1 113 ? 14.534 6.577 -5.038 1.00 85.38 113 LEU A C 1
ATOM 890 O O . LEU A 1 113 ? 15.739 6.600 -5.262 1.00 85.38 113 LEU A O 1
ATOM 894 N N . CYS A 1 114 ? 13.870 7.649 -4.606 1.00 81.81 114 CYS A N 1
ATOM 895 C CA . CYS A 1 114 ? 14.461 8.985 -4.475 1.00 81.81 114 CYS A CA 1
ATOM 896 C C . CYS A 1 114 ? 15.547 9.113 -3.408 1.00 81.81 114 CYS A C 1
ATOM 898 O O . CYS A 1 114 ? 16.344 10.052 -3.431 1.00 81.81 114 CYS A O 1
ATOM 900 N N . ARG A 1 115 ? 15.562 8.173 -2.463 1.00 80.25 115 ARG A N 1
ATOM 901 C CA . ARG A 1 115 ? 16.510 8.105 -1.349 1.00 80.25 115 ARG A CA 1
ATOM 902 C C . ARG A 1 115 ? 17.608 7.067 -1.564 1.00 80.25 115 ARG A C 1
ATOM 904 O O . ARG A 1 115 ? 18.308 6.733 -0.608 1.00 80.25 115 ARG A O 1
ATOM 911 N N . ASP A 1 116 ? 17.716 6.523 -2.776 1.00 82.50 116 ASP A N 1
ATOM 912 C CA . ASP A 1 116 ? 18.672 5.477 -3.147 1.00 82.50 116 ASP A CA 1
ATOM 913 C C . ASP A 1 116 ? 18.596 4.226 -2.250 1.00 82.50 116 ASP A C 1
ATOM 915 O O . ASP A 1 116 ? 19.582 3.512 -2.051 1.00 82.50 116 ASP A O 1
ATOM 919 N N . LEU A 1 117 ? 17.410 3.929 -1.705 1.00 81.56 117 LEU A N 1
ATOM 920 C CA . LEU A 1 117 ? 17.173 2.755 -0.855 1.00 81.56 117 LEU A CA 1
ATOM 921 C C . LEU A 1 117 ? 16.930 1.482 -1.675 1.00 81.56 117 LEU A C 1
ATOM 923 O O . LEU A 1 117 ? 16.762 0.400 -1.113 1.00 81.56 117 LEU A O 1
ATOM 927 N N . MET A 1 118 ? 16.912 1.601 -3.002 1.00 85.50 118 MET A N 1
ATOM 928 C CA . MET A 1 118 ? 16.677 0.501 -3.924 1.00 85.50 118 MET A CA 1
ATOM 929 C C . MET A 1 118 ? 17.451 0.652 -5.220 1.00 85.50 118 MET A C 1
ATOM 931 O O . MET A 1 118 ? 17.846 1.746 -5.613 1.00 85.50 118 MET A O 1
ATOM 935 N N . LYS A 1 119 ? 17.638 -0.463 -5.922 1.00 86.69 119 LYS A N 1
ATOM 936 C CA . LYS A 1 119 ? 18.111 -0.451 -7.300 1.00 86.69 119 LYS A CA 1
ATOM 937 C C . LYS A 1 119 ? 16.988 -0.073 -8.275 1.00 86.69 119 LYS A C 1
ATOM 939 O O . LYS A 1 119 ? 15.848 -0.469 -8.032 1.00 86.69 119 LYS A O 1
ATOM 944 N N . PRO A 1 120 ? 17.313 0.581 -9.403 1.00 84.88 120 PRO A N 1
ATOM 945 C CA . PRO A 1 120 ? 18.642 1.084 -9.763 1.00 84.88 120 PRO A CA 1
ATOM 946 C C . PRO A 1 120 ? 18.990 2.352 -8.967 1.00 84.88 120 PRO A C 1
ATOM 948 O O . PRO A 1 120 ? 18.355 3.383 -9.108 1.00 84.88 120 PRO A O 1
ATOM 951 N N . SER A 1 121 ? 20.037 2.275 -8.142 1.00 76.19 121 SER A N 1
ATOM 952 C CA . SER A 1 121 ? 20.458 3.358 -7.234 1.00 76.19 121 SER A CA 1
ATOM 953 C C . SER A 1 121 ? 21.531 4.251 -7.869 1.00 76.19 121 SER A C 1
ATOM 955 O O . SER A 1 121 ? 22.359 4.838 -7.181 1.00 76.19 121 SER A O 1
ATOM 957 N N . ASN A 1 122 ? 21.676 4.161 -9.187 1.00 80.94 122 ASN A N 1
ATOM 958 C CA . ASN A 1 122 ? 22.720 4.820 -9.968 1.00 80.94 122 ASN A CA 1
ATOM 959 C C . ASN A 1 122 ? 22.124 5.705 -11.066 1.00 80.94 122 ASN A C 1
ATOM 961 O O . ASN A 1 122 ? 22.862 6.141 -11.948 1.00 80.94 122 ASN A O 1
ATOM 965 N N . LEU A 1 123 ? 20.807 5.908 -11.032 1.00 85.50 123 LEU A N 1
ATOM 966 C CA . LEU A 1 123 ? 20.127 6.881 -11.865 1.00 85.50 123 LEU A CA 1
ATOM 967 C C . LEU A 1 123 ? 20.412 8.281 -11.319 1.00 85.50 123 LEU A C 1
ATOM 969 O O . LEU A 1 123 ? 20.434 8.501 -10.110 1.00 85.50 123 LEU A O 1
ATOM 973 N N . SER A 1 124 ? 20.635 9.229 -12.217 1.00 88.00 124 SER A N 1
ATOM 974 C CA . SER A 1 124 ? 20.594 10.652 -11.887 1.00 88.00 124 SER A CA 1
ATOM 975 C C . SER A 1 124 ? 19.178 11.084 -11.488 1.00 88.00 124 SER A C 1
ATOM 977 O O . SER A 1 124 ? 18.196 10.425 -11.833 1.00 88.00 124 SER A O 1
ATOM 979 N N . ASP A 1 125 ? 19.044 12.232 -10.819 1.00 85.00 125 ASP A N 1
ATOM 980 C CA . ASP A 1 125 ? 17.731 12.785 -10.451 1.00 85.00 125 ASP A CA 1
ATOM 981 C C . ASP A 1 125 ? 16.797 12.957 -11.666 1.00 85.00 125 ASP A C 1
ATOM 983 O O . ASP A 1 125 ? 15.595 12.711 -11.572 1.00 85.00 125 ASP A O 1
ATOM 987 N N . ASP A 1 126 ? 17.343 13.334 -12.828 1.00 88.12 126 ASP A N 1
ATOM 988 C CA . ASP A 1 126 ? 16.575 13.476 -14.070 1.00 88.12 126 ASP A CA 1
ATOM 989 C C . ASP A 1 126 ? 16.108 12.121 -14.623 1.00 88.12 126 ASP A C 1
ATOM 991 O O . ASP A 1 126 ? 14.991 12.008 -15.132 1.00 88.12 126 ASP A O 1
ATOM 995 N N . GLU A 1 127 ? 16.931 11.077 -14.500 1.00 91.06 127 GLU A N 1
ATOM 996 C CA . GLU A 1 127 ? 16.555 9.709 -14.870 1.00 91.06 127 GLU A CA 1
ATOM 997 C C . GLU A 1 127 ? 15.508 9.134 -13.912 1.00 91.06 127 GLU A C 1
ATOM 999 O O . GLU A 1 127 ? 14.554 8.512 -14.376 1.00 91.06 127 GLU A O 1
ATOM 1004 N N . ASN A 1 128 ? 15.620 9.405 -12.607 1.00 88.31 128 ASN A N 1
ATOM 1005 C CA . ASN A 1 128 ? 14.595 9.068 -11.617 1.00 88.31 128 ASN A CA 1
ATOM 1006 C C . ASN A 1 128 ? 13.273 9.773 -11.930 1.00 88.31 128 ASN A C 1
ATOM 1008 O O . ASN A 1 128 ? 12.230 9.121 -12.007 1.00 88.31 128 ASN A O 1
ATOM 1012 N N . ARG A 1 129 ? 13.307 11.083 -12.203 1.00 88.38 129 ARG A N 1
ATOM 1013 C CA . ARG A 1 129 ? 12.117 11.852 -12.595 1.00 88.38 129 ARG A CA 1
ATOM 1014 C C . ARG A 1 129 ? 11.473 11.299 -13.855 1.00 88.38 129 ARG A C 1
ATOM 1016 O O . ARG A 1 129 ? 10.250 11.194 -13.935 1.00 88.38 129 ARG A O 1
ATOM 1023 N N . LYS A 1 130 ? 12.291 10.919 -14.834 1.00 91.56 130 LYS A N 1
ATOM 1024 C CA . LYS A 1 130 ? 11.816 10.285 -16.058 1.00 91.56 130 LYS A CA 1
ATOM 1025 C C . LYS A 1 130 ? 11.205 8.910 -15.782 1.00 91.56 130 LYS A C 1
ATOM 1027 O O . LYS A 1 130 ? 10.128 8.640 -16.293 1.00 91.56 130 LYS A O 1
ATOM 1032 N N . LEU A 1 131 ? 11.833 8.068 -14.963 1.00 91.81 131 LEU A N 1
ATOM 1033 C CA . LEU A 1 131 ? 11.301 6.752 -14.598 1.00 91.81 131 LEU A CA 1
ATOM 1034 C C . LEU A 1 131 ? 9.956 6.868 -13.870 1.00 91.81 131 LEU A C 1
ATOM 1036 O O . LEU A 1 131 ? 9.008 6.173 -14.235 1.00 91.81 131 LEU A O 1
ATOM 1040 N N . VAL A 1 132 ? 9.853 7.766 -12.888 1.00 89.69 132 VAL A N 1
ATOM 1041 C CA . VAL A 1 132 ? 8.594 8.083 -12.199 1.00 89.69 132 VAL A CA 1
ATOM 1042 C C . VAL A 1 132 ? 7.554 8.570 -13.206 1.00 89.69 132 VAL A C 1
ATOM 1044 O O . VAL A 1 132 ? 6.468 8.006 -13.276 1.00 89.69 132 VAL A O 1
ATOM 1047 N N . GLY A 1 133 ? 7.883 9.563 -14.035 1.00 90.25 133 GLY A N 1
ATOM 1048 C CA . GLY A 1 133 ? 6.969 10.099 -15.047 1.00 90.25 133 GLY A CA 1
ATOM 1049 C C . GLY A 1 133 ? 6.489 9.056 -16.063 1.00 90.25 133 GLY A C 1
ATOM 1050 O O . GLY A 1 133 ? 5.307 9.031 -16.389 1.00 90.25 133 GLY A O 1
ATOM 1051 N N . ASP A 1 134 ? 7.377 8.164 -16.509 1.00 91.69 134 ASP A N 1
ATOM 1052 C CA . ASP A 1 134 ? 7.093 7.103 -17.485 1.00 91.69 134 ASP A CA 1
ATOM 1053 C C . ASP A 1 134 ? 6.234 5.963 -16.894 1.00 91.69 134 ASP A C 1
ATOM 1055 O O . ASP A 1 134 ? 5.682 5.156 -17.645 1.00 91.69 134 ASP A O 1
ATOM 1059 N N . THR A 1 135 ? 6.149 5.843 -15.563 1.00 92.38 135 THR A N 1
ATOM 1060 C CA . THR A 1 135 ? 5.502 4.702 -14.882 1.00 92.38 135 THR A CA 1
ATOM 1061 C C . THR A 1 135 ? 4.352 5.079 -13.957 1.00 92.38 135 THR A C 1
ATOM 1063 O O . THR A 1 135 ? 3.618 4.189 -13.522 1.00 92.38 135 THR A O 1
ATOM 1066 N N . LYS A 1 136 ? 4.174 6.369 -13.672 1.00 92.69 136 LYS A N 1
ATOM 1067 C CA . LYS A 1 136 ? 3.075 6.900 -12.873 1.00 92.69 136 LYS A CA 1
ATOM 1068 C C . LYS A 1 136 ? 1.747 6.753 -13.609 1.00 92.69 136 LYS A C 1
ATOM 1070 O O . LYS A 1 136 ? 1.638 7.076 -14.788 1.00 92.69 136 LYS A O 1
ATOM 1075 N N . ASN A 1 137 ? 0.734 6.292 -12.888 1.00 94.25 137 ASN A N 1
ATOM 1076 C CA . ASN A 1 137 ? -0.636 6.168 -13.373 1.00 94.25 137 ASN A CA 1
ATOM 1077 C C . ASN A 1 137 ? -1.569 6.946 -12.453 1.00 94.25 137 ASN A C 1
ATOM 1079 O O . ASN A 1 137 ? -1.303 7.040 -11.255 1.00 94.25 137 ASN A O 1
ATOM 1083 N N . ASP A 1 138 ? -2.686 7.428 -12.988 1.00 94.81 138 ASP A N 1
ATOM 1084 C CA . ASP A 1 138 ? -3.757 7.974 -12.160 1.00 94.81 138 ASP A CA 1
ATOM 1085 C C . ASP A 1 138 ? -4.306 6.886 -11.224 1.00 94.81 138 ASP A C 1
ATOM 1087 O O . ASP A 1 138 ? -4.466 5.720 -11.613 1.00 94.81 138 ASP A O 1
ATOM 1091 N N . LEU A 1 139 ? -4.645 7.262 -9.987 1.00 95.25 139 LEU A N 1
ATOM 1092 C CA . LEU A 1 139 ? -5.189 6.324 -8.998 1.00 95.25 139 LEU A CA 1
ATOM 1093 C C . LEU A 1 139 ? -6.520 5.695 -9.450 1.00 95.25 139 LEU A C 1
ATOM 1095 O O . LEU A 1 139 ? -6.859 4.580 -9.081 1.00 95.25 139 LEU A O 1
ATOM 1099 N N . THR A 1 140 ? -7.287 6.339 -10.319 1.00 96.44 140 THR A N 1
ATOM 1100 C CA . THR A 1 140 ? -8.514 5.706 -10.831 1.00 96.44 140 THR A CA 1
ATOM 1101 C C . THR A 1 140 ? -8.235 4.578 -11.835 1.00 96.44 140 THR A C 1
ATOM 1103 O O . THR A 1 140 ? -9.108 3.746 -12.087 1.00 96.44 140 THR A O 1
ATOM 1106 N N . GLU A 1 141 ? -7.017 4.502 -12.384 1.00 96.44 141 GLU A N 1
ATOM 1107 C CA . GLU A 1 141 ? -6.662 3.600 -13.485 1.00 96.44 141 GLU A CA 1
ATOM 1108 C C . GLU A 1 141 ? -5.599 2.550 -13.116 1.00 96.44 141 GLU A C 1
ATOM 1110 O O . GLU A 1 141 ? -5.418 1.581 -13.859 1.00 96.44 141 GLU A O 1
ATOM 1115 N N . TRP A 1 142 ? -4.935 2.678 -11.959 1.00 96.94 142 TRP A N 1
ATOM 1116 C CA . TRP A 1 142 ? -3.762 1.877 -11.565 1.00 96.94 142 TRP A CA 1
ATOM 1117 C C . TRP A 1 142 ? -3.978 0.355 -11.569 1.00 96.94 142 TRP A C 1
ATOM 1119 O O . TRP A 1 142 ? -3.050 -0.422 -11.805 1.00 96.94 142 TRP A O 1
ATOM 1129 N N . ARG A 1 143 ? -5.219 -0.098 -11.357 1.00 97.31 143 ARG A N 1
ATOM 1130 C CA . ARG A 1 143 ? -5.598 -1.522 -11.315 1.00 97.31 143 ARG A CA 1
ATOM 1131 C C . ARG A 1 143 ? -5.230 -2.274 -12.591 1.00 97.31 143 ARG A C 1
ATOM 1133 O O . ARG A 1 143 ? -4.831 -3.440 -12.535 1.00 97.31 143 ARG A O 1
ATOM 1140 N N . LYS A 1 144 ? -5.358 -1.620 -13.748 1.00 96.75 144 LYS A N 1
ATOM 1141 C CA . LYS A 1 144 ? -5.063 -2.220 -15.054 1.00 96.75 144 LYS A CA 1
ATOM 1142 C C . LYS A 1 144 ? -3.561 -2.499 -15.237 1.00 96.75 144 LYS A C 1
ATOM 1144 O O . LYS A 1 144 ? -3.230 -3.667 -15.460 1.00 96.75 144 LYS A O 1
ATOM 1149 N N . PRO A 1 145 ? -2.650 -1.515 -15.123 1.00 97.06 145 PRO A N 1
ATOM 1150 C CA . PRO A 1 145 ? -1.215 -1.776 -15.181 1.00 97.06 145 PRO A CA 1
ATOM 1151 C C . PRO A 1 145 ? -0.737 -2.668 -14.026 1.00 97.06 145 PRO A C 1
ATOM 1153 O O . PRO A 1 145 ? 0.156 -3.485 -14.237 1.00 97.06 145 PRO A O 1
ATOM 1156 N N . PHE A 1 146 ? -1.375 -2.629 -12.849 1.00 96.75 146 PHE A N 1
ATOM 1157 C CA . PHE A 1 146 ? -1.073 -3.568 -11.764 1.00 96.75 146 PHE A CA 1
ATOM 1158 C C . PHE A 1 146 ? -1.375 -5.025 -12.127 1.00 96.75 146 PHE A C 1
ATOM 1160 O O . PHE A 1 146 ? -0.557 -5.909 -11.880 1.00 96.75 146 PHE A O 1
ATOM 1167 N N . LYS A 1 147 ? -2.515 -5.299 -12.773 1.00 96.38 147 LYS A N 1
ATOM 1168 C CA . LYS A 1 147 ? -2.834 -6.637 -13.297 1.00 96.38 147 LYS A CA 1
ATOM 1169 C C . LYS A 1 147 ? -1.751 -7.141 -14.251 1.00 96.38 147 LYS A C 1
ATOM 1171 O O . LYS A 1 147 ? -1.326 -8.291 -14.153 1.00 96.38 147 LYS A O 1
ATOM 1176 N N . GLU A 1 148 ? -1.334 -6.295 -15.190 1.00 95.94 148 GLU A N 1
ATOM 1177 C CA . GLU A 1 148 ? -0.298 -6.633 -16.171 1.00 95.94 148 GLU A CA 1
ATOM 1178 C C . GLU A 1 148 ? 1.043 -6.895 -15.485 1.00 95.94 148 GLU A C 1
ATOM 1180 O O . GLU A 1 148 ? 1.695 -7.901 -15.766 1.00 95.94 148 GLU A O 1
ATOM 1185 N N . PHE A 1 149 ? 1.409 -6.046 -14.525 1.00 95.12 149 PHE A N 1
ATOM 1186 C CA . PHE A 1 149 ? 2.579 -6.235 -13.682 1.00 95.12 149 PHE A CA 1
ATOM 1187 C C . PHE A 1 149 ? 2.539 -7.593 -12.967 1.00 95.12 149 PHE A C 1
ATOM 1189 O O . PHE A 1 149 ? 3.482 -8.376 -13.095 1.00 95.12 149 PHE A O 1
ATOM 1196 N N . LEU A 1 150 ? 1.433 -7.922 -12.289 1.00 94.56 150 LEU A N 1
ATOM 1197 C CA . LEU A 1 150 ? 1.272 -9.207 -11.607 1.00 94.56 150 LEU A CA 1
ATOM 1198 C C . LEU A 1 150 ? 1.462 -10.383 -12.569 1.00 94.56 150 LEU A C 1
ATOM 1200 O O . LEU A 1 150 ? 2.251 -11.280 -12.286 1.00 94.56 150 LEU A O 1
ATOM 1204 N N . ALA A 1 151 ? 0.789 -10.362 -13.720 1.00 94.56 151 ALA A N 1
ATOM 1205 C CA . ALA A 1 151 ? 0.836 -11.454 -14.689 1.00 94.56 151 ALA A CA 1
ATOM 1206 C C . ALA A 1 151 ? 2.236 -11.670 -15.289 1.00 94.56 151 ALA A C 1
ATOM 1208 O O . ALA A 1 151 ? 2.634 -12.806 -15.555 1.00 94.56 151 ALA A O 1
ATOM 1209 N N . VAL A 1 152 ? 2.996 -10.593 -15.508 1.00 94.56 152 VAL A N 1
ATOM 1210 C CA . VAL A 1 152 ? 4.328 -10.683 -16.119 1.00 94.56 152 VAL A CA 1
ATOM 1211 C C . VAL A 1 152 ? 5.395 -11.061 -15.087 1.00 94.56 152 VAL A C 1
ATOM 1213 O O . VAL A 1 152 ? 6.239 -11.921 -15.364 1.00 94.56 152 VAL A O 1
ATOM 1216 N N . PHE A 1 153 ? 5.376 -10.439 -13.906 1.00 93.19 153 PHE A N 1
ATOM 1217 C CA . PHE A 1 153 ? 6.406 -10.646 -12.887 1.00 93.19 153 PHE A CA 1
ATOM 1218 C C . PHE A 1 153 ? 6.162 -11.880 -12.015 1.00 93.19 153 PHE A C 1
ATOM 1220 O O . PHE A 1 153 ? 7.139 -12.467 -11.545 1.00 93.19 153 PHE A O 1
ATOM 1227 N N . PHE A 1 154 ? 4.907 -12.314 -11.849 1.00 92.38 154 PHE A N 1
ATOM 1228 C CA . PHE A 1 154 ? 4.517 -13.389 -10.936 1.00 92.38 154 PHE A CA 1
ATOM 1229 C C . PHE A 1 154 ? 3.621 -14.419 -11.643 1.00 92.38 154 PHE A C 1
ATOM 1231 O O . PHE A 1 154 ? 2.401 -14.261 -11.679 1.00 92.38 154 PHE A O 1
ATOM 1238 N N . PRO A 1 155 ? 4.187 -15.528 -12.164 1.00 88.81 155 PRO A N 1
ATOM 1239 C CA . PRO A 1 155 ? 3.402 -16.606 -12.780 1.00 88.81 155 PRO A CA 1
ATOM 1240 C C . PRO A 1 155 ? 2.301 -17.163 -11.865 1.00 88.81 155 PRO A C 1
ATOM 1242 O O . PRO A 1 155 ? 1.279 -17.650 -12.340 1.00 88.81 155 PRO A O 1
ATOM 1245 N N . ASN A 1 156 ? 2.515 -17.078 -10.552 1.00 91.50 156 ASN A N 1
ATOM 1246 C CA . ASN A 1 156 ? 1.512 -17.292 -9.528 1.00 91.50 156 ASN A CA 1
ATOM 1247 C C . ASN A 1 156 ? 1.343 -15.978 -8.735 1.00 91.50 156 ASN A C 1
ATOM 1249 O O . ASN A 1 156 ? 2.275 -15.568 -8.051 1.00 91.50 156 ASN A O 1
ATOM 1253 N N . PRO A 1 157 ? 0.169 -15.325 -8.757 1.00 90.94 157 PRO A N 1
ATOM 1254 C CA . PRO A 1 157 ? -0.055 -14.047 -8.083 1.00 90.94 157 PRO A CA 1
ATOM 1255 C C . PRO A 1 157 ? 0.045 -14.123 -6.557 1.00 90.94 157 PRO A C 1
ATOM 1257 O O . PRO A 1 157 ? 0.150 -13.089 -5.910 1.00 90.94 157 PRO A O 1
ATOM 1260 N N . ARG A 1 158 ? 0.043 -15.317 -5.949 1.00 90.69 158 ARG A N 1
ATOM 1261 C CA . ARG A 1 158 ? 0.364 -15.467 -4.517 1.00 90.69 158 ARG A CA 1
ATOM 1262 C C . ARG A 1 158 ? 1.811 -15.103 -4.215 1.00 90.69 158 ARG A C 1
ATOM 1264 O O . ARG A 1 158 ? 2.105 -14.592 -3.139 1.00 90.69 158 ARG A O 1
ATOM 1271 N N . ASP A 1 159 ? 2.694 -15.325 -5.182 1.00 90.31 159 ASP A N 1
ATOM 1272 C CA . ASP A 1 159 ? 4.111 -15.003 -5.065 1.00 90.31 159 ASP A CA 1
ATOM 1273 C C . ASP A 1 159 ? 4.326 -13.488 -5.019 1.00 90.31 159 ASP A C 1
ATOM 1275 O O . ASP A 1 159 ? 5.372 -13.050 -4.566 1.00 90.31 159 ASP A O 1
ATOM 1279 N N . TYR A 1 160 ? 3.323 -12.673 -5.364 1.00 91.06 160 TYR A N 1
ATOM 1280 C CA . TYR A 1 160 ? 3.372 -11.238 -5.099 1.00 91.06 160 TYR A CA 1
ATOM 1281 C C . TYR A 1 160 ? 3.592 -10.926 -3.615 1.00 91.06 160 TYR A C 1
ATOM 1283 O O . TYR A 1 160 ? 4.168 -9.885 -3.328 1.00 91.06 160 TYR A O 1
ATOM 1291 N N . PHE A 1 161 ? 3.175 -11.808 -2.687 1.00 87.62 161 PHE A N 1
ATOM 1292 C CA . PHE A 1 161 ? 3.285 -11.602 -1.238 1.00 87.62 161 PHE A CA 1
ATOM 1293 C C . PHE A 1 161 ? 4.643 -12.020 -0.641 1.00 87.62 161 PHE A C 1
ATOM 1295 O O . PHE A 1 161 ? 5.206 -11.362 0.233 1.00 87.62 161 PHE A O 1
ATOM 1302 N N . HIS A 1 162 ? 5.232 -13.114 -1.102 1.00 84.81 162 HIS A N 1
ATOM 1303 C CA . HIS A 1 162 ? 6.468 -13.618 -0.479 1.00 84.81 162 HIS A CA 1
ATOM 1304 C C . HIS A 1 162 ? 7.466 -14.190 -1.484 1.00 84.81 162 HIS A C 1
ATOM 1306 O O . HIS A 1 162 ? 8.504 -14.719 -1.095 1.00 84.81 162 HIS A O 1
ATOM 1312 N N . GLY A 1 163 ? 7.154 -14.099 -2.772 1.00 86.06 163 GLY A N 1
ATOM 1313 C CA . GLY A 1 163 ? 8.021 -14.499 -3.863 1.00 86.06 163 GLY A CA 1
ATOM 1314 C C . GLY A 1 163 ? 8.704 -13.301 -4.509 1.00 86.06 163 GLY A C 1
ATOM 1315 O O . GLY A 1 163 ? 8.305 -12.146 -4.368 1.00 86.06 163 GLY A O 1
ATOM 1316 N N . ARG A 1 164 ? 9.770 -13.604 -5.241 1.00 87.81 164 ARG A N 1
ATOM 1317 C CA . ARG A 1 164 ? 10.589 -12.605 -5.916 1.00 87.81 164 ARG A CA 1
ATOM 1318 C C . ARG A 1 164 ? 10.034 -12.312 -7.315 1.00 87.81 164 ARG A C 1
ATOM 1320 O O . ARG A 1 164 ? 9.740 -13.268 -8.040 1.00 87.81 164 ARG A O 1
ATOM 1327 N N . PRO A 1 165 ? 9.941 -11.035 -7.730 1.00 90.50 165 PRO A N 1
ATOM 1328 C CA . PRO A 1 165 ? 9.596 -10.700 -9.105 1.00 90.50 165 PRO A CA 1
ATOM 1329 C C . PRO A 1 165 ? 10.624 -11.285 -10.082 1.00 90.50 165 PRO A C 1
ATOM 1331 O O . PRO A 1 165 ? 11.827 -11.344 -9.812 1.00 90.50 165 PRO A O 1
ATOM 1334 N N . ARG A 1 166 ? 10.162 -11.739 -11.248 1.00 91.62 166 ARG A N 1
ATOM 1335 C CA . ARG A 1 166 ? 11.057 -12.258 -12.289 1.00 91.62 166 ARG A CA 1
ATOM 1336 C C . ARG A 1 166 ? 11.884 -11.129 -12.903 1.00 91.62 166 ARG A C 1
ATOM 1338 O O . ARG A 1 166 ? 11.353 -10.354 -13.688 1.00 91.62 166 ARG A O 1
ATOM 1345 N N . ALA A 1 167 ? 13.196 -11.120 -12.678 1.00 89.88 167 ALA A N 1
ATOM 1346 C CA . ALA A 1 167 ? 14.100 -10.127 -13.274 1.00 89.88 167 ALA A CA 1
ATOM 1347 C C . ALA A 1 167 ? 14.071 -10.102 -14.819 1.00 89.88 167 ALA A C 1
ATOM 1349 O O . ALA A 1 167 ? 14.231 -9.061 -15.448 1.00 89.88 167 ALA A O 1
ATOM 1350 N N . SER A 1 168 ? 13.785 -11.250 -15.446 1.00 92.25 168 SER A N 1
ATOM 1351 C CA . SER A 1 168 ? 13.641 -11.392 -16.905 1.00 92.25 168 SER A CA 1
ATOM 1352 C C . SER A 1 168 ? 12.290 -10.924 -17.474 1.00 92.25 168 SER A C 1
ATOM 1354 O O . SER A 1 168 ? 12.068 -11.029 -18.684 1.00 92.25 168 SER A O 1
ATOM 1356 N N . ALA A 1 169 ? 11.372 -10.444 -16.629 1.00 91.31 169 ALA A N 1
ATOM 1357 C CA . ALA A 1 169 ? 10.081 -9.900 -17.035 1.00 91.31 169 ALA A CA 1
ATOM 1358 C C . ALA A 1 169 ? 10.235 -8.734 -18.024 1.00 91.31 169 ALA A C 1
ATOM 1360 O O . ALA A 1 169 ? 11.084 -7.860 -17.864 1.00 91.31 169 ALA A O 1
ATOM 1361 N N . LYS A 1 170 ? 9.368 -8.695 -19.041 1.00 91.00 170 LYS A N 1
ATOM 1362 C CA . LYS A 1 170 ? 9.316 -7.616 -20.038 1.00 91.00 170 LYS A CA 1
ATOM 1363 C C . LYS A 1 170 ? 8.020 -6.824 -19.880 1.00 91.00 170 LYS A C 1
ATOM 1365 O O . LYS A 1 170 ? 7.064 -7.046 -20.612 1.00 91.00 170 LYS A O 1
ATOM 1370 N N . TRP A 1 171 ? 8.001 -5.925 -18.903 1.00 93.06 171 TRP A N 1
ATOM 1371 C CA . TRP A 1 171 ? 6.923 -4.963 -18.653 1.00 93.06 171 TRP A CA 1
ATOM 1372 C C . TRP A 1 171 ? 7.509 -3.632 -18.174 1.00 93.06 171 TRP A C 1
ATOM 1374 O O . TRP A 1 171 ? 8.352 -3.655 -17.281 1.00 93.06 171 TRP A O 1
ATOM 1384 N N . GLY A 1 172 ? 7.127 -2.510 -18.786 1.00 91.31 172 GLY A N 1
ATOM 1385 C CA . GLY A 1 172 ? 7.661 -1.178 -18.474 1.00 91.31 172 GLY A CA 1
ATOM 1386 C C . GLY A 1 172 ? 9.157 -0.969 -18.800 1.00 91.31 172 GLY A C 1
ATOM 1387 O O . GLY A 1 172 ? 9.761 -1.794 -19.507 1.00 91.31 172 GLY A O 1
ATOM 1388 N N . PRO A 1 173 ? 9.756 0.135 -18.310 1.00 91.94 173 PRO A N 1
ATOM 1389 C CA . PRO A 1 173 ? 11.167 0.474 -18.520 1.00 91.94 173 PRO A CA 1
ATOM 1390 C C . PRO A 1 173 ? 12.148 -0.604 -18.012 1.00 91.94 173 PRO A C 1
ATOM 1392 O O . PRO A 1 173 ? 11.806 -1.388 -17.121 1.00 91.94 173 PRO A O 1
ATOM 1395 N N . PRO A 1 174 ? 13.371 -0.691 -18.574 1.00 89.62 174 PRO A N 1
ATOM 1396 C CA . PRO A 1 174 ? 14.391 -1.639 -18.112 1.00 89.62 174 PRO A CA 1
ATOM 1397 C C . PRO A 1 174 ? 14.865 -1.359 -16.682 1.00 89.62 174 PRO A C 1
ATOM 1399 O O . PRO A 1 174 ? 15.195 -2.299 -15.964 1.00 89.62 174 PRO A O 1
ATOM 1402 N N . ASP A 1 175 ? 14.804 -0.099 -16.268 1.00 90.94 175 ASP A N 1
ATOM 1403 C CA . ASP A 1 175 ? 15.271 0.403 -14.977 1.00 90.94 175 ASP A CA 1
ATOM 1404 C C . ASP A 1 175 ? 14.244 0.229 -13.846 1.00 90.94 175 ASP A C 1
ATOM 1406 O O . ASP A 1 175 ? 14.379 0.807 -12.775 1.00 90.94 175 ASP A O 1
ATOM 1410 N N . LEU A 1 176 ? 13.202 -0.584 -14.044 1.00 91.62 176 LEU A N 1
ATOM 1411 C CA . LEU A 1 176 ? 12.242 -0.863 -12.979 1.00 91.62 176 LEU A CA 1
ATOM 1412 C C . LEU A 1 176 ? 12.905 -1.593 -11.797 1.00 91.62 176 LEU A C 1
ATOM 1414 O O . LEU A 1 176 ? 13.551 -2.624 -12.023 1.00 91.62 176 LEU A O 1
ATOM 1418 N N . PRO A 1 177 ? 12.651 -1.171 -10.543 1.00 90.50 177 PRO A N 1
ATOM 1419 C CA . PRO A 1 177 ? 13.182 -1.839 -9.354 1.00 90.50 177 PRO A CA 1
ATOM 1420 C C . PRO A 1 177 ? 12.873 -3.337 -9.279 1.00 90.50 177 PRO A C 1
ATOM 1422 O O . PRO A 1 177 ? 13.732 -4.127 -8.890 1.00 90.50 177 PRO A O 1
ATOM 1425 N N . ALA A 1 178 ? 11.691 -3.760 -9.741 1.00 90.31 178 ALA A N 1
ATOM 1426 C CA . ALA A 1 178 ? 11.283 -5.167 -9.785 1.00 90.31 178 ALA A CA 1
ATOM 1427 C C . ALA A 1 178 ? 12.138 -6.050 -10.723 1.00 90.31 178 ALA A C 1
ATOM 1429 O O . ALA A 1 178 ? 12.036 -7.277 -10.669 1.00 90.31 178 ALA A O 1
ATOM 1430 N N . ARG A 1 179 ? 12.959 -5.455 -11.602 1.00 90.81 179 ARG A N 1
ATOM 1431 C CA . ARG A 1 179 ? 13.889 -6.183 -12.483 1.00 90.81 179 ARG A CA 1
ATOM 1432 C C . ARG A 1 179 ? 15.299 -6.319 -11.920 1.00 90.81 179 ARG A C 1
ATOM 1434 O O . ARG A 1 179 ? 16.095 -7.061 -12.488 1.00 90.81 179 ARG A O 1
ATOM 1441 N N . GLN A 1 180 ? 15.607 -5.616 -10.838 1.00 88.94 180 GLN A N 1
ATOM 1442 C CA . GLN A 1 180 ? 16.945 -5.602 -10.267 1.00 88.94 180 GLN A CA 1
ATOM 1443 C C . GLN A 1 180 ? 17.100 -6.799 -9.331 1.00 88.94 180 GLN A C 1
ATOM 1445 O O . GLN A 1 180 ? 16.242 -7.069 -8.494 1.00 88.94 180 GLN A O 1
ATOM 1450 N N . GLU A 1 181 ? 18.168 -7.571 -9.491 1.00 87.75 181 GLU A N 1
ATOM 1451 C CA . GLU A 1 181 ? 18.339 -8.825 -8.755 1.00 87.75 181 GLU A CA 1
ATOM 1452 C C . GLU A 1 181 ? 18.927 -8.631 -7.350 1.00 87.75 181 GLU A C 1
ATOM 1454 O O . GLU A 1 181 ? 18.756 -9.469 -6.457 1.00 87.75 181 GLU A O 1
ATOM 1459 N N . GLU A 1 182 ? 19.621 -7.517 -7.175 1.00 87.50 182 GLU A N 1
ATOM 1460 C CA . GLU A 1 182 ? 20.240 -7.028 -5.948 1.00 87.50 182 GLU A CA 1
ATOM 1461 C C . GLU A 1 182 ? 19.195 -6.514 -4.961 1.00 87.50 182 GLU A C 1
ATOM 1463 O O . GLU A 1 182 ? 19.405 -6.490 -3.747 1.00 87.50 182 GLU A O 1
ATOM 1468 N N . ASN A 1 183 ? 18.045 -6.144 -5.505 1.00 85.56 183 ASN A N 1
ATOM 1469 C CA . ASN A 1 183 ? 16.845 -5.845 -4.775 1.00 85.56 183 ASN A CA 1
ATOM 1470 C C . ASN A 1 183 ? 16.331 -7.158 -4.126 1.00 85.56 183 ASN A C 1
ATOM 1472 O O . ASN A 1 183 ? 15.576 -7.938 -4.709 1.00 85.56 183 ASN A O 1
ATOM 1476 N N . THR A 1 184 ? 16.769 -7.414 -2.885 1.00 77.38 184 THR A N 1
ATOM 1477 C CA . THR A 1 184 ? 16.388 -8.574 -2.051 1.00 77.38 184 THR A CA 1
ATOM 1478 C C . THR A 1 184 ? 15.213 -8.333 -1.085 1.00 77.38 184 THR A C 1
ATOM 1480 O O . THR A 1 184 ? 14.405 -9.238 -0.886 1.00 77.38 184 THR A O 1
ATOM 1483 N N . GLU A 1 185 ? 15.062 -7.131 -0.533 1.00 72.31 185 GLU A N 1
ATOM 1484 C CA . GLU A 1 185 ? 13.919 -6.666 0.274 1.00 72.31 185 GLU A CA 1
ATOM 1485 C C . GLU A 1 185 ? 12.698 -6.258 -0.579 1.00 72.31 185 GLU A C 1
ATOM 1487 O O . GLU A 1 185 ? 12.232 -5.128 -0.532 1.00 72.31 185 GLU A O 1
ATOM 1492 N N . PHE A 1 186 ? 12.135 -7.178 -1.370 1.00 65.38 186 PHE A N 1
ATOM 1493 C CA . PHE A 1 186 ? 11.062 -6.859 -2.339 1.00 65.38 186 PHE A CA 1
ATOM 1494 C C . PHE A 1 186 ? 9.737 -6.383 -1.750 1.00 65.38 186 PHE A C 1
ATOM 1496 O O . PHE A 1 186 ? 8.885 -5.880 -2.479 1.00 65.38 186 PHE A O 1
ATOM 1503 N N . ILE A 1 187 ? 9.588 -6.485 -0.432 1.00 59.44 187 ILE A N 1
ATOM 1504 C CA . ILE A 1 187 ? 8.494 -5.866 0.317 1.00 59.44 187 ILE A CA 1
ATOM 1505 C C . ILE A 1 187 ? 8.602 -4.325 0.259 1.00 59.44 187 ILE A C 1
ATOM 1507 O O . ILE A 1 187 ? 7.575 -3.653 0.252 1.00 59.44 187 ILE A O 1
ATOM 1511 N N . ALA A 1 188 ? 9.810 -3.775 0.089 1.00 55.22 188 ALA A N 1
ATOM 1512 C CA . ALA A 1 188 ? 10.071 -2.345 -0.080 1.00 55.22 188 ALA A CA 1
ATOM 1513 C C . ALA A 1 188 ? 9.864 -1.829 -1.524 1.00 55.22 188 ALA A C 1
ATOM 1515 O O . ALA A 1 188 ? 10.031 -0.642 -1.769 1.00 55.22 188 ALA A O 1
ATOM 1516 N N . TRP A 1 189 ? 9.503 -2.681 -2.499 1.00 64.44 189 TRP A N 1
ATOM 1517 C CA . TRP A 1 189 ? 9.277 -2.294 -3.918 1.00 64.44 189 TRP A CA 1
ATOM 1518 C C . TRP A 1 189 ? 7.875 -2.626 -4.392 1.00 64.44 189 TRP A C 1
ATOM 1520 O O . TRP A 1 189 ? 7.655 -3.071 -5.520 1.00 64.44 189 TRP A O 1
ATOM 1530 N N . THR A 1 190 ? 6.926 -2.484 -3.482 1.00 75.75 190 THR A N 1
ATOM 1531 C CA . THR A 1 190 ? 5.533 -2.801 -3.754 1.00 75.75 190 THR A CA 1
ATOM 1532 C C . THR A 1 190 ? 4.889 -1.675 -4.546 1.00 75.75 190 THR A C 1
ATOM 1534 O O . THR A 1 190 ? 5.421 -0.572 -4.632 1.00 75.75 190 THR A O 1
ATOM 1537 N N . TRP A 1 191 ? 3.760 -1.980 -5.182 1.00 91.75 191 TRP A N 1
ATOM 1538 C CA . TRP A 1 191 ? 2.973 -0.952 -5.848 1.00 91.75 191 TRP A CA 1
ATOM 1539 C C . TRP A 1 191 ? 2.516 0.073 -4.817 1.00 91.75 191 TRP A C 1
ATOM 1541 O O . TRP A 1 191 ? 1.756 -0.269 -3.907 1.00 91.75 191 TRP A O 1
ATOM 1551 N N . GLU A 1 192 ? 2.993 1.298 -4.972 1.00 91.62 192 GLU A N 1
ATOM 1552 C CA . GLU A 1 192 ? 2.680 2.422 -4.111 1.00 91.62 192 GLU A CA 1
ATOM 1553 C C . GLU A 1 192 ? 1.575 3.254 -4.753 1.00 91.62 192 GLU A C 1
ATOM 1555 O O . GLU A 1 192 ? 1.599 3.527 -5.951 1.00 91.62 192 GLU A O 1
ATOM 1560 N N . ALA A 1 193 ? 0.609 3.664 -3.946 1.00 92.19 193 ALA A N 1
ATOM 1561 C CA . ALA A 1 193 ? -0.416 4.629 -4.284 1.00 92.19 193 ALA A CA 1
ATOM 1562 C C . ALA A 1 193 ? -0.270 5.847 -3.370 1.00 92.19 193 ALA A C 1
ATOM 1564 O O . ALA A 1 193 ? -0.139 5.706 -2.152 1.00 92.19 193 ALA A O 1
ATOM 1565 N N . ARG A 1 194 ? -0.326 7.043 -3.949 1.00 88.75 194 ARG A N 1
ATOM 1566 C CA . ARG A 1 194 ? -0.297 8.320 -3.244 1.00 88.75 194 ARG A CA 1
ATOM 1567 C C . ARG A 1 194 ? -1.646 8.996 -3.401 1.00 88.75 194 ARG A C 1
ATOM 1569 O O . ARG A 1 194 ? -2.062 9.301 -4.511 1.00 88.75 194 ARG A O 1
ATOM 1576 N N . ILE A 1 195 ? -2.338 9.226 -2.291 1.00 88.25 195 ILE A N 1
ATOM 1577 C CA . ILE A 1 195 ? -3.588 10.000 -2.274 1.00 88.25 195 ILE A CA 1
ATOM 1578 C C . ILE A 1 195 ? -3.258 11.450 -1.940 1.00 88.25 195 ILE A C 1
ATOM 1580 O O . ILE A 1 195 ? -2.529 11.686 -0.977 1.00 88.25 195 ILE A O 1
ATOM 1584 N N . HIS A 1 196 ? -3.785 12.383 -2.737 1.00 86.00 196 HIS A N 1
ATOM 1585 C CA . HIS A 1 196 ? -3.477 13.820 -2.718 1.00 86.00 196 HIS A CA 1
ATOM 1586 C C . HIS A 1 196 ? -4.486 14.665 -1.924 1.00 86.00 196 HIS A C 1
ATOM 1588 O O . HIS A 1 196 ? -4.355 15.885 -1.828 1.00 86.00 196 HIS A O 1
ATOM 1594 N N . GLU A 1 197 ? -5.494 14.016 -1.344 1.00 83.12 197 GLU A N 1
ATOM 1595 C CA . GLU A 1 197 ? -6.562 14.640 -0.570 1.00 83.12 197 GLU A CA 1
ATOM 1596 C C . GLU A 1 197 ? -6.764 13.943 0.791 1.00 83.12 197 GLU A C 1
ATOM 1598 O O . GLU A 1 197 ? -6.368 12.785 0.971 1.00 83.12 197 GLU A O 1
ATOM 1603 N N . PRO A 1 198 ? -7.378 14.613 1.787 1.00 83.81 198 PRO A N 1
ATOM 1604 C CA . PRO A 1 198 ? -7.765 13.961 3.032 1.00 83.81 198 PRO A CA 1
ATOM 1605 C C . PRO A 1 198 ? -8.721 12.783 2.804 1.00 83.81 198 PRO A C 1
ATOM 1607 O O . PRO A 1 198 ? -9.729 12.901 2.109 1.00 83.81 198 PRO A O 1
ATOM 1610 N N . HIS A 1 199 ? -8.450 11.663 3.474 1.00 85.88 199 HIS A N 1
ATOM 1611 C CA . HIS A 1 199 ? -9.310 10.483 3.440 1.00 85.88 199 HIS A CA 1
ATOM 1612 C C . HIS A 1 199 ? -9.808 10.120 4.852 1.00 85.88 199 HIS A C 1
ATOM 1614 O O . HIS A 1 199 ? -8.985 9.878 5.740 1.00 85.88 199 HIS A O 1
ATOM 1620 N N . PRO A 1 200 ? -11.129 10.081 5.116 1.00 88.81 200 PRO A N 1
ATOM 1621 C CA . PRO A 1 200 ? -11.648 9.664 6.419 1.00 88.81 200 PRO A CA 1
ATOM 1622 C C . PRO A 1 200 ? -11.234 8.226 6.760 1.00 88.81 200 PRO A C 1
ATOM 1624 O O . PRO A 1 200 ? -11.491 7.323 5.974 1.00 88.81 200 PRO A O 1
ATOM 1627 N N . LEU A 1 201 ? -10.662 7.996 7.951 1.00 89.38 201 LEU A N 1
ATOM 1628 C CA . LEU A 1 201 ? -10.078 6.701 8.352 1.00 89.38 201 LEU A CA 1
ATOM 1629 C C . LEU A 1 201 ? -11.011 5.488 8.163 1.00 89.38 201 LEU A C 1
ATOM 1631 O O . LEU A 1 201 ? -10.548 4.382 7.922 1.00 89.38 201 LEU A O 1
ATOM 1635 N N . LEU A 1 202 ? -12.320 5.670 8.337 1.00 92.75 202 LEU A N 1
ATOM 1636 C CA . LEU A 1 202 ? -13.288 4.569 8.295 1.00 92.75 202 LEU A CA 1
ATOM 1637 C C . LEU A 1 202 ? -13.926 4.361 6.916 1.00 92.75 202 LEU A C 1
ATOM 1639 O O . LEU A 1 202 ? -14.642 3.381 6.724 1.00 92.75 202 LEU A O 1
ATOM 1643 N N . ASP A 1 203 ? -13.735 5.285 5.975 1.00 93.25 203 ASP A N 1
ATOM 1644 C CA . ASP A 1 203 ? -14.383 5.211 4.667 1.00 93.25 203 ASP A CA 1
ATOM 1645 C C . ASP A 1 203 ? -13.723 4.125 3.804 1.00 93.25 203 ASP A C 1
ATOM 1647 O O . ASP A 1 203 ? -12.528 4.176 3.548 1.00 93.25 203 ASP A O 1
ATOM 1651 N N . GLY A 1 204 ? -14.484 3.112 3.380 1.00 95.00 204 GLY A N 1
ATOM 1652 C CA . GLY A 1 204 ? -13.949 1.974 2.615 1.00 95.00 204 GLY A CA 1
ATOM 1653 C C . GLY A 1 204 ? -13.019 1.038 3.403 1.00 95.00 204 GLY A C 1
ATOM 1654 O O . GLY A 1 204 ? -12.336 0.210 2.798 1.00 95.00 204 GLY A O 1
ATOM 1655 N N . LEU A 1 205 ? -12.956 1.154 4.736 1.00 96.94 205 LEU A N 1
ATOM 1656 C CA . LEU A 1 205 ? -12.118 0.292 5.573 1.00 96.94 205 LEU A CA 1
ATOM 1657 C C . LEU A 1 205 ? -12.674 -1.142 5.595 1.00 96.94 205 LEU A C 1
ATOM 1659 O O . LEU A 1 205 ? -13.792 -1.382 6.046 1.00 96.94 205 LEU A O 1
ATOM 1663 N N . LEU A 1 206 ? -11.870 -2.110 5.151 1.00 96.88 206 LEU A N 1
ATOM 1664 C CA . LEU A 1 206 ? -12.220 -3.533 5.173 1.00 96.88 206 LEU A CA 1
ATOM 1665 C C . LEU A 1 206 ? -11.927 -4.167 6.529 1.00 96.88 206 LEU A C 1
ATOM 1667 O O . LEU A 1 206 ? -12.757 -4.880 7.087 1.00 96.88 206 LEU A O 1
ATOM 1671 N N . PHE A 1 207 ? -10.703 -3.967 7.003 1.00 97.00 207 PHE A N 1
ATOM 1672 C CA . PHE A 1 207 ? -10.219 -4.464 8.281 1.00 97.00 207 PHE A CA 1
ATOM 1673 C C . PHE A 1 207 ? -8.948 -3.723 8.677 1.00 97.00 207 PHE A C 1
ATOM 1675 O O . PHE A 1 207 ? -8.292 -3.069 7.860 1.00 97.00 207 PHE A O 1
ATOM 1682 N N . TRP A 1 208 ? -8.587 -3.851 9.943 1.00 95.88 208 TRP A N 1
ATOM 1683 C CA . 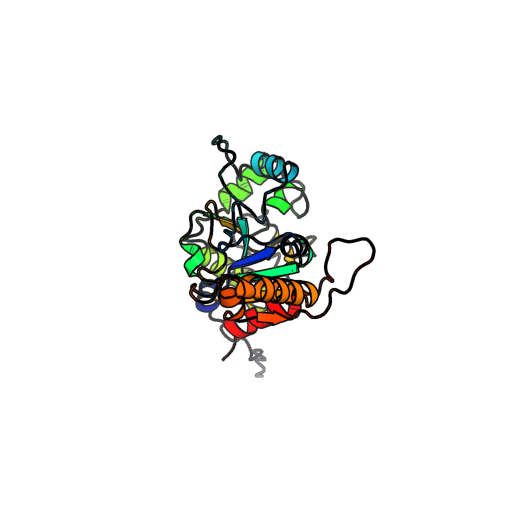TRP A 1 208 ? -7.389 -3.250 10.502 1.00 95.88 208 TRP A CA 1
ATOM 1684 C C . TRP A 1 208 ? -6.692 -4.223 11.447 1.00 95.88 208 TRP A C 1
ATOM 1686 O O . TRP A 1 208 ? -7.256 -5.232 11.871 1.00 95.88 208 TRP A O 1
ATOM 1696 N N . ALA A 1 209 ? -5.436 -3.939 11.754 1.00 94.19 209 ALA A N 1
ATOM 1697 C CA . ALA A 1 209 ? -4.661 -4.711 12.703 1.00 94.19 209 ALA A CA 1
ATOM 1698 C C . ALA A 1 209 ? -3.831 -3.796 13.579 1.00 94.19 209 ALA A C 1
ATOM 1700 O O . ALA A 1 209 ? -3.273 -2.807 13.102 1.00 94.19 209 ALA A O 1
ATOM 1701 N N . ALA A 1 210 ? -3.727 -4.149 14.850 1.00 91.88 210 ALA A N 1
ATOM 1702 C CA . ALA A 1 210 ? -2.935 -3.407 15.808 1.00 91.88 210 ALA A CA 1
ATOM 1703 C C . ALA A 1 210 ? -2.279 -4.356 16.814 1.00 91.88 210 ALA A C 1
ATOM 1705 O O . ALA A 1 210 ? -2.812 -5.434 17.086 1.00 91.88 210 ALA A O 1
ATOM 1706 N N . PRO A 1 211 ? -1.149 -3.958 17.420 1.00 88.81 211 PRO A N 1
ATOM 1707 C CA . PRO A 1 211 ? -0.601 -4.671 18.555 1.00 88.81 211 PRO A CA 1
ATOM 1708 C C . PRO A 1 211 ? -1.527 -4.538 19.763 1.00 88.81 211 PRO A C 1
ATOM 1710 O O . PRO A 1 211 ? -2.300 -3.574 19.885 1.00 88.81 211 PRO A O 1
ATOM 1713 N N . HIS A 1 212 ? -1.401 -5.480 20.689 1.00 88.25 212 HIS A N 1
ATOM 1714 C CA . HIS A 1 212 ? -2.235 -5.584 21.878 1.00 88.25 212 HIS A CA 1
ATOM 1715 C C . HIS A 1 212 ? -2.275 -4.282 22.696 1.00 88.25 212 HIS A C 1
ATOM 1717 O O . HIS A 1 212 ? -3.326 -3.854 23.177 1.00 88.25 212 HIS A O 1
ATOM 1723 N N . GLU A 1 213 ? -1.138 -3.598 22.821 1.00 86.00 213 GLU A N 1
ATOM 1724 C CA . GLU A 1 213 ? -1.019 -2.349 23.568 1.00 86.00 213 GLU A CA 1
ATOM 1725 C C . GLU A 1 213 ? -1.830 -1.218 22.926 1.00 86.00 213 GLU A C 1
ATOM 1727 O O . GLU A 1 213 ? -2.540 -0.494 23.628 1.00 86.00 213 GLU A O 1
ATOM 1732 N N . SER A 1 214 ? -1.776 -1.091 21.597 1.00 87.00 214 SER A N 1
ATOM 1733 C CA . SER A 1 214 ? -2.577 -0.112 20.855 1.00 87.00 214 SER A CA 1
ATOM 1734 C C . SER A 1 214 ? -4.069 -0.437 20.942 1.00 87.00 214 SER A C 1
ATOM 1736 O O . SER A 1 214 ? -4.880 0.466 21.147 1.00 87.00 214 SER A O 1
ATOM 1738 N N . CYS A 1 215 ? -4.436 -1.722 20.891 1.00 89.12 215 CYS A N 1
ATOM 1739 C CA . CYS A 1 215 ? -5.811 -2.174 21.109 1.00 89.12 215 CYS A CA 1
ATOM 1740 C C . CYS A 1 215 ? -6.338 -1.768 22.489 1.00 89.12 215 CYS A C 1
ATOM 1742 O O . CYS A 1 215 ? -7.446 -1.244 22.613 1.00 89.12 215 CYS A O 1
ATOM 1744 N N . ARG A 1 216 ? -5.543 -2.002 23.539 1.00 87.88 216 ARG A N 1
ATOM 1745 C CA . ARG A 1 216 ? -5.909 -1.644 24.912 1.00 87.88 216 ARG A CA 1
ATOM 1746 C C . ARG A 1 216 ? -6.132 -0.138 25.047 1.00 87.88 216 ARG A C 1
ATOM 1748 O O . ARG A 1 216 ? -7.160 0.262 25.583 1.00 87.88 216 ARG A O 1
ATOM 1755 N N . ARG A 1 217 ? -5.227 0.684 24.504 1.00 84.81 217 ARG A N 1
ATOM 1756 C CA . ARG A 1 217 ? -5.348 2.154 24.522 1.00 84.81 217 ARG A CA 1
ATOM 1757 C C . ARG A 1 217 ? -6.609 2.655 23.824 1.00 84.81 217 ARG A C 1
ATOM 1759 O O . ARG A 1 217 ? -7.309 3.501 24.372 1.00 84.81 217 ARG A O 1
ATOM 1766 N N . LEU A 1 218 ? -6.932 2.104 22.654 1.00 87.12 218 LEU A N 1
ATOM 1767 C CA . LEU A 1 218 ? -8.162 2.447 21.935 1.00 87.12 218 LEU A CA 1
ATOM 1768 C C . LEU A 1 218 ? -9.416 2.124 22.767 1.00 87.12 218 LEU A C 1
ATOM 1770 O O . LEU A 1 218 ? -10.345 2.926 22.809 1.00 87.12 218 LEU A O 1
ATOM 1774 N N . LYS A 1 219 ? -9.441 0.983 23.468 1.00 86.69 219 LYS A N 1
ATOM 1775 C CA . LYS A 1 219 ? -10.565 0.600 24.347 1.00 86.69 219 LYS A CA 1
ATOM 1776 C C . LYS A 1 219 ? -10.688 1.485 25.589 1.00 86.69 219 LYS A C 1
ATOM 1778 O O . LYS A 1 219 ? -11.802 1.836 25.975 1.00 86.69 219 LYS A O 1
ATOM 1783 N N . GLU A 1 220 ? -9.561 1.843 26.205 1.00 84.94 220 GLU A N 1
ATOM 1784 C CA . GLU A 1 220 ? -9.518 2.773 27.343 1.00 84.94 220 GLU A CA 1
ATOM 1785 C C . GLU A 1 220 ? -10.127 4.123 26.955 1.00 84.94 220 GLU A C 1
ATOM 1787 O O . GLU A 1 220 ? -11.043 4.593 27.625 1.00 84.94 220 GLU A O 1
ATOM 1792 N N . TYR A 1 221 ? -9.714 4.680 25.812 1.00 79.69 221 TYR A N 1
ATOM 1793 C CA . TYR A 1 221 ? -10.252 5.950 25.324 1.00 79.69 221 TYR A CA 1
ATOM 1794 C C . TYR A 1 221 ? -11.767 5.894 25.074 1.00 79.69 221 TYR A C 1
ATOM 1796 O O . TYR A 1 221 ? -12.487 6.821 25.444 1.00 79.69 221 TYR A O 1
ATOM 1804 N N . ALA A 1 222 ? -12.276 4.814 24.467 1.00 77.81 222 ALA A N 1
ATOM 1805 C CA . ALA A 1 222 ? -13.717 4.656 24.250 1.00 77.81 222 ALA A CA 1
ATOM 1806 C C . ALA A 1 222 ? -14.496 4.682 25.578 1.00 77.81 222 ALA A C 1
ATOM 1808 O O . ALA A 1 222 ? -15.491 5.391 25.706 1.00 77.81 222 ALA A O 1
ATOM 1809 N N . SER A 1 223 ? -13.973 3.991 26.596 1.00 73.88 223 SER A N 1
ATOM 1810 C CA . SER A 1 223 ? -14.589 3.917 27.928 1.00 73.88 223 SER A CA 1
ATOM 1811 C C . SER A 1 223 ? -14.587 5.272 28.652 1.00 73.88 223 SER A C 1
ATOM 1813 O O . SER A 1 223 ? -15.551 5.623 29.332 1.00 73.88 223 SER A O 1
ATOM 1815 N N . GLU A 1 224 ? -13.517 6.059 28.499 1.00 71.56 224 GLU A N 1
ATOM 1816 C CA . GLU A 1 224 ? -13.421 7.418 29.047 1.00 71.56 224 GLU A CA 1
ATOM 1817 C C . GLU A 1 224 ? -14.408 8.377 28.359 1.00 71.56 224 GLU A C 1
ATOM 1819 O O . GLU A 1 224 ? -15.062 9.180 29.029 1.00 71.56 224 GLU A O 1
ATOM 1824 N N . SER A 1 225 ? -14.585 8.255 27.039 1.00 60.91 225 SER A N 1
ATOM 1825 C CA . SER A 1 225 ? -15.511 9.078 26.249 1.00 60.91 225 SER A CA 1
ATOM 1826 C C . SER A 1 225 ? -16.992 8.801 26.559 1.00 60.91 225 SER A C 1
ATOM 1828 O O . SER A 1 225 ? -17.799 9.732 26.604 1.00 60.91 225 SER A O 1
ATOM 1830 N N . GLU A 1 226 ? -17.370 7.541 26.797 1.00 58.41 226 GLU A N 1
ATOM 1831 C CA . GLU A 1 226 ? -18.754 7.138 27.109 1.00 58.41 226 GLU A CA 1
ATOM 1832 C C . GLU A 1 226 ? -19.260 7.697 28.449 1.00 58.41 226 GLU A C 1
ATOM 1834 O O . GLU A 1 226 ? -20.454 7.967 28.603 1.00 58.41 226 GLU A O 1
ATOM 1839 N N . SER A 1 227 ? -18.359 7.963 29.401 1.00 55.34 227 SER A N 1
ATOM 1840 C CA . SER A 1 227 ? -18.712 8.541 30.706 1.00 55.34 227 SER A CA 1
ATOM 1841 C C . SER A 1 227 ? -19.327 9.954 30.626 1.00 55.34 227 SER A C 1
ATOM 1843 O O . SER A 1 227 ? -19.897 10.439 31.606 1.00 55.34 227 SER A O 1
ATOM 1845 N N . HIS A 1 228 ? -19.289 10.589 29.445 1.00 50.50 228 HIS A N 1
ATOM 1846 C CA . HIS A 1 228 ? -19.770 11.949 29.204 1.00 50.50 228 HIS A CA 1
ATOM 1847 C C . HIS A 1 228 ? -20.942 12.082 28.208 1.00 50.50 228 HIS A C 1
ATOM 1849 O O . HIS A 1 228 ? -21.477 13.185 28.077 1.00 50.50 228 HIS A O 1
ATOM 1855 N N . ALA A 1 229 ? -21.392 11.018 27.525 1.00 53.25 229 ALA A N 1
ATOM 1856 C CA . ALA A 1 229 ? -22.314 11.162 26.386 1.00 53.25 229 ALA A CA 1
ATOM 1857 C C . ALA A 1 229 ? -23.390 10.058 26.284 1.00 53.25 229 ALA A C 1
ATOM 1859 O O . ALA A 1 229 ? -23.347 9.199 25.415 1.00 53.25 229 ALA A O 1
ATOM 1860 N N . PHE A 1 230 ? -24.434 10.130 27.117 1.00 45.41 230 PHE A N 1
ATOM 1861 C CA . PHE A 1 230 ? -25.534 9.143 27.144 1.00 45.41 230 PHE A CA 1
ATOM 1862 C C . PHE A 1 230 ? -26.511 9.210 25.940 1.00 45.41 230 PHE A C 1
ATOM 1864 O O . PHE A 1 230 ? -27.428 8.400 25.846 1.00 45.41 230 PHE A O 1
ATOM 1871 N N . TRP A 1 231 ? -26.351 10.174 25.020 1.00 47.62 231 TRP A N 1
ATOM 1872 C CA . TRP A 1 231 ? -27.290 10.420 23.906 1.00 47.62 231 TRP A CA 1
ATOM 1873 C C . TRP A 1 231 ? -26.623 10.696 22.545 1.00 47.62 231 TRP A C 1
ATOM 1875 O O . TRP A 1 231 ? -27.270 11.242 21.653 1.00 47.62 231 TRP A O 1
ATOM 1885 N N . GLN A 1 232 ? -25.338 10.375 22.367 1.00 57.97 232 GLN A N 1
ATOM 1886 C CA . GLN A 1 232 ? -24.625 10.656 21.113 1.00 57.97 232 GLN A CA 1
ATOM 1887 C C . GLN A 1 232 ? -24.481 9.413 20.224 1.00 57.97 232 GLN A C 1
ATOM 1889 O O . GLN A 1 232 ? -24.598 8.281 20.684 1.00 57.97 232 GLN A O 1
ATOM 1894 N N . ALA A 1 233 ? -24.272 9.647 18.923 1.00 59.22 233 ALA A N 1
ATOM 1895 C CA . ALA A 1 233 ? -23.899 8.606 17.966 1.00 59.22 233 ALA A CA 1
ATOM 1896 C C . ALA A 1 233 ? -22.618 7.879 18.431 1.00 59.22 233 ALA A C 1
ATOM 1898 O O . ALA A 1 233 ? -21.795 8.516 19.094 1.00 59.22 233 ALA A O 1
ATOM 1899 N N . PRO A 1 234 ? -22.425 6.593 18.070 1.00 68.19 234 PRO A N 1
ATOM 1900 C CA . PRO A 1 234 ? -21.255 5.830 18.497 1.00 68.19 234 PRO A CA 1
ATOM 1901 C C . PRO A 1 234 ? -19.963 6.547 18.109 1.00 68.19 234 PRO A C 1
ATOM 1903 O O . PRO A 1 234 ? -19.838 7.063 16.984 1.00 68.19 234 PRO A O 1
ATOM 1906 N N . SER A 1 235 ? -18.999 6.569 19.033 1.00 84.06 235 SER A N 1
ATOM 1907 C CA . SER A 1 235 ? -17.699 7.195 18.796 1.00 84.06 235 SER A CA 1
ATOM 1908 C C . SER A 1 235 ? -17.029 6.592 17.554 1.00 84.06 235 SER A C 1
ATOM 1910 O O . SER A 1 235 ? -17.325 5.474 17.119 1.00 84.06 235 SER A O 1
ATOM 1912 N N . TRP A 1 236 ? -16.109 7.322 16.918 1.00 87.94 236 TRP A N 1
ATOM 1913 C CA . TRP A 1 236 ? -15.398 6.752 15.766 1.00 87.94 236 TRP A CA 1
ATOM 1914 C C . TRP A 1 236 ? -14.562 5.522 16.153 1.00 87.94 236 TRP A C 1
ATOM 1916 O O . TRP A 1 236 ? -14.343 4.660 15.310 1.00 87.94 236 TRP A O 1
ATOM 1926 N N . ILE A 1 237 ? -14.161 5.401 17.422 1.00 88.88 237 ILE A N 1
ATOM 1927 C CA . ILE A 1 237 ? -13.449 4.231 17.942 1.00 88.88 237 ILE A CA 1
ATOM 1928 C C . ILE A 1 237 ? -14.390 3.038 18.082 1.00 88.88 237 ILE A C 1
ATOM 1930 O O . ILE A 1 237 ? -14.023 1.945 17.669 1.00 88.88 237 ILE A O 1
ATOM 1934 N N . GLU A 1 238 ? -15.618 3.224 18.573 1.00 88.06 238 GLU A N 1
ATOM 1935 C CA . GLU A 1 238 ? -16.635 2.161 18.530 1.00 88.06 238 GLU A CA 1
ATOM 1936 C C . GLU A 1 238 ? -16.902 1.706 17.091 1.00 88.06 238 GLU A C 1
ATOM 1938 O O . GLU A 1 238 ? -16.968 0.510 16.815 1.00 88.06 238 GLU A O 1
ATOM 1943 N N . ARG A 1 239 ? -16.994 2.644 16.140 1.00 90.50 239 ARG A N 1
ATOM 1944 C CA . ARG A 1 239 ? -17.146 2.304 14.715 1.00 90.50 239 ARG A CA 1
ATOM 1945 C C . ARG A 1 239 ? -15.930 1.558 14.155 1.00 90.50 239 ARG A C 1
ATOM 1947 O O . ARG A 1 239 ? -16.113 0.617 13.386 1.00 90.50 239 ARG A O 1
ATOM 1954 N N . LEU A 1 240 ? -14.717 1.924 14.569 1.00 92.88 240 LEU A N 1
ATOM 1955 C CA . LEU A 1 240 ? -13.498 1.190 14.230 1.00 92.88 240 LEU A CA 1
ATOM 1956 C C . LEU A 1 240 ? -13.541 -0.245 14.784 1.00 92.88 240 LEU A C 1
ATOM 1958 O O . LEU A 1 240 ? -13.235 -1.185 14.059 1.00 92.88 240 LEU A O 1
ATOM 1962 N N . TRP A 1 241 ? -13.984 -0.432 16.030 1.00 91.69 241 TRP A N 1
ATOM 1963 C CA . TRP A 1 241 ? -14.136 -1.755 16.654 1.00 91.69 241 TRP A CA 1
ATOM 1964 C C . TRP A 1 241 ? -15.257 -2.607 16.051 1.00 91.69 241 TRP A C 1
ATOM 1966 O O . TRP A 1 241 ? -15.187 -3.831 16.120 1.00 91.69 241 TRP A O 1
ATOM 1976 N N . ASN A 1 242 ? -16.261 -1.981 15.435 1.00 91.69 242 ASN A N 1
ATOM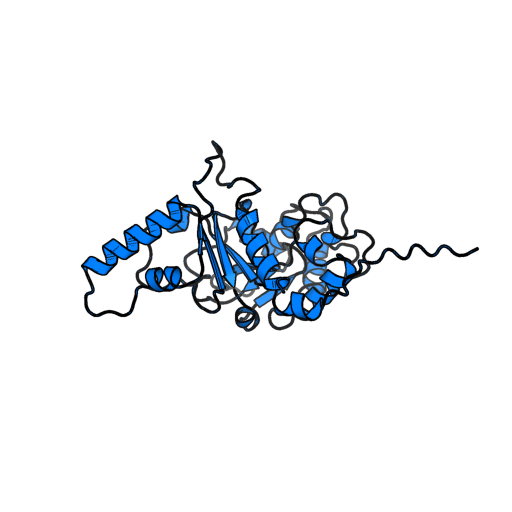 1977 C CA . ASN A 1 242 ? -17.274 -2.678 14.637 1.00 91.69 242 ASN A CA 1
ATOM 1978 C C . ASN A 1 242 ? -16.756 -3.103 13.253 1.00 91.69 242 ASN A C 1
ATOM 1980 O O . ASN A 1 242 ? -17.442 -3.840 12.545 1.00 91.69 242 ASN A O 1
ATOM 1984 N N . THR A 1 243 ? -15.564 -2.646 12.864 1.00 94.44 243 THR A N 1
ATOM 1985 C CA . THR A 1 243 ? -14.857 -3.123 11.675 1.00 94.44 243 THR A CA 1
ATOM 1986 C C . THR A 1 243 ? -13.959 -4.295 12.057 1.00 94.44 243 THR A C 1
ATOM 1988 O O . THR A 1 243 ? -13.415 -4.348 13.160 1.00 94.44 243 THR A O 1
ATOM 1991 N N . GLU A 1 244 ? -13.803 -5.248 11.144 1.00 95.69 244 GLU A N 1
ATOM 1992 C CA . GLU A 1 244 ? -13.022 -6.457 11.382 1.00 95.69 244 GLU A CA 1
ATOM 1993 C C . GLU A 1 244 ? -11.574 -6.136 11.793 1.00 95.69 244 GLU A C 1
ATOM 1995 O O . GLU A 1 244 ? -10.922 -5.266 11.211 1.00 95.69 244 GLU A O 1
ATOM 2000 N N . HIS A 1 245 ? -11.087 -6.821 12.830 1.00 94.44 245 HIS A N 1
ATOM 2001 C CA . HIS A 1 245 ? -9.846 -6.487 13.525 1.00 94.44 245 HIS A CA 1
ATOM 2002 C C . HIS A 1 245 ? -8.981 -7.726 13.774 1.00 94.44 245 HIS A C 1
ATOM 2004 O O . HIS A 1 245 ? -9.490 -8.773 14.183 1.00 94.44 245 HIS A O 1
ATOM 2010 N N . ILE A 1 246 ? -7.666 -7.569 13.620 1.00 93.94 246 ILE A N 1
ATOM 2011 C CA . ILE A 1 246 ? -6.655 -8.589 13.915 1.00 93.94 246 ILE A CA 1
ATOM 2012 C C . ILE A 1 246 ? -5.752 -8.089 15.053 1.00 93.94 246 ILE A C 1
ATOM 2014 O O . ILE A 1 246 ? -5.045 -7.093 14.895 1.00 93.94 246 ILE A O 1
ATOM 2018 N N . ASP A 1 247 ? -5.751 -8.798 16.187 1.00 90.56 247 ASP A N 1
ATOM 2019 C CA . ASP A 1 247 ? -4.791 -8.554 17.272 1.00 90.56 247 ASP A CA 1
ATOM 2020 C C . ASP A 1 247 ? -3.449 -9.183 16.884 1.00 90.56 247 ASP A C 1
ATOM 2022 O O . ASP A 1 247 ? -3.344 -10.402 16.761 1.00 90.56 247 ASP A O 1
ATOM 2026 N N . LEU A 1 248 ? -2.426 -8.351 16.689 1.00 88.06 248 LEU A N 1
ATOM 2027 C CA . LEU A 1 248 ? -1.080 -8.800 16.313 1.00 88.06 248 LEU A CA 1
ATOM 2028 C C . LEU A 1 248 ? -0.291 -9.379 17.500 1.00 88.06 248 LEU A C 1
ATOM 2030 O O . LEU A 1 248 ? 0.869 -9.772 17.353 1.00 88.06 248 LEU A O 1
ATOM 2034 N N . GLY A 1 249 ? -0.905 -9.428 18.683 1.00 86.19 249 GLY A N 1
ATOM 2035 C CA . GLY A 1 249 ? -0.272 -9.823 19.927 1.00 86.19 249 GLY A CA 1
ATOM 2036 C C . GLY A 1 249 ? 0.550 -8.691 20.553 1.00 86.19 249 GLY A C 1
ATOM 2037 O O . GLY A 1 249 ? 0.493 -7.540 20.108 1.00 86.19 249 GLY A O 1
ATOM 2038 N N . PRO A 1 250 ? 1.302 -8.993 21.625 1.00 81.56 250 PRO A N 1
ATOM 2039 C CA . PRO A 1 250 ? 2.105 -7.993 22.318 1.00 81.56 250 PRO A CA 1
ATOM 2040 C C . PRO A 1 250 ? 3.246 -7.495 21.429 1.00 81.56 250 PRO A C 1
ATOM 2042 O O . PRO A 1 250 ? 3.873 -8.281 20.707 1.00 81.56 250 PRO A O 1
ATOM 2045 N N . ILE A 1 251 ? 3.568 -6.204 21.536 1.00 70.56 251 ILE A N 1
ATOM 2046 C CA . ILE A 1 251 ? 4.784 -5.652 20.932 1.00 70.56 251 ILE A CA 1
ATOM 2047 C C . ILE A 1 251 ? 5.982 -6.391 21.534 1.00 70.56 251 ILE A C 1
ATOM 2049 O O . ILE A 1 251 ? 6.327 -6.224 22.703 1.00 70.56 251 ILE A O 1
ATOM 2053 N N . LYS A 1 252 ? 6.648 -7.216 20.722 1.00 65.31 252 LYS A N 1
ATOM 2054 C CA . LYS A 1 252 ? 7.976 -7.725 21.064 1.00 65.31 252 LYS A CA 1
ATOM 2055 C C . LYS A 1 252 ? 8.930 -6.549 20.920 1.00 65.31 252 LYS A C 1
ATOM 2057 O O . LYS A 1 252 ? 9.378 -6.269 19.811 1.00 65.31 252 LYS A O 1
ATOM 2062 N N . GLU A 1 253 ? 9.162 -5.819 22.007 1.00 55.62 253 GLU A N 1
ATOM 2063 C CA . GLU A 1 253 ? 10.139 -4.736 22.019 1.00 55.62 253 GLU A CA 1
ATOM 2064 C C . GLU A 1 253 ? 11.474 -5.274 21.497 1.00 55.62 253 GLU A C 1
ATOM 2066 O O . GLU A 1 253 ? 12.051 -6.211 22.052 1.00 55.62 253 GLU A O 1
ATOM 2071 N N . ILE A 1 254 ? 11.944 -4.697 20.394 1.00 53.66 254 ILE A N 1
ATOM 2072 C CA . ILE A 1 254 ? 13.342 -4.799 20.006 1.00 53.66 254 ILE A CA 1
ATOM 2073 C C . ILE A 1 254 ? 14.013 -3.630 20.726 1.00 53.66 254 ILE A C 1
ATOM 2075 O O . ILE A 1 254 ? 13.685 -2.482 20.405 1.00 53.66 254 ILE A O 1
ATOM 2079 N N . PRO A 1 255 ? 14.902 -3.880 21.706 1.00 41.25 255 PRO A N 1
ATOM 2080 C CA . PRO A 1 255 ? 15.636 -2.808 22.362 1.00 41.25 255 PRO A CA 1
ATOM 2081 C C . PRO A 1 255 ? 16.319 -1.957 21.282 1.00 41.25 255 PRO A C 1
ATOM 2083 O O . PRO A 1 255 ? 16.982 -2.503 20.403 1.00 41.25 255 PRO A O 1
ATOM 2086 N N . ASP A 1 256 ? 16.094 -0.644 21.321 1.00 45.31 256 ASP A N 1
ATOM 2087 C CA . ASP A 1 256 ? 16.664 0.375 20.424 1.00 45.31 256 ASP A CA 1
ATOM 2088 C C . ASP A 1 256 ? 16.105 0.511 18.993 1.00 45.31 256 ASP A C 1
ATOM 2090 O O . ASP A 1 256 ? 16.710 1.206 18.172 1.00 45.31 256 ASP A O 1
ATOM 2094 N N . SER A 1 257 ? 14.926 -0.032 18.659 1.00 47.62 257 SER A N 1
ATOM 2095 C CA . SER A 1 257 ? 14.315 0.272 17.352 1.00 47.62 257 SER A CA 1
ATOM 2096 C C . SER A 1 257 ? 12.821 0.592 17.420 1.00 47.62 257 SER A C 1
ATOM 2098 O O . SER A 1 257 ? 12.040 -0.142 18.011 1.00 47.62 257 SER A O 1
ATOM 2100 N N . ASN A 1 258 ? 12.397 1.649 16.715 1.00 52.69 258 ASN A N 1
ATOM 2101 C CA . ASN A 1 258 ? 10.981 1.929 16.420 1.00 52.69 258 ASN A CA 1
ATOM 2102 C C . ASN A 1 258 ? 10.342 0.876 15.482 1.00 52.69 258 ASN A C 1
ATOM 2104 O 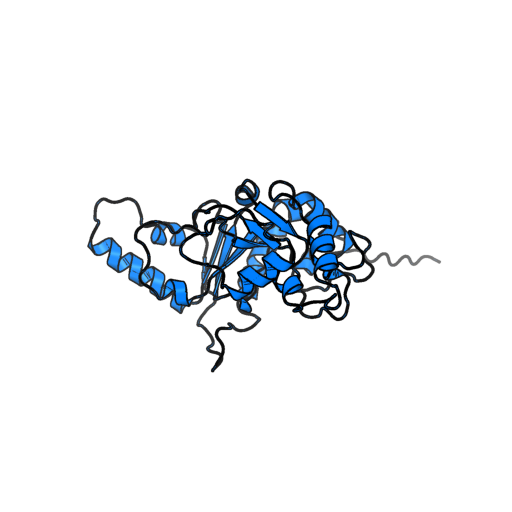O . ASN A 1 258 ? 9.233 1.092 14.998 1.00 52.69 258 ASN A O 1
ATOM 2108 N N . ARG A 1 259 ? 11.052 -0.213 15.158 1.00 60.34 259 ARG A N 1
ATOM 2109 C CA . ARG A 1 259 ? 10.622 -1.233 14.204 1.00 60.34 259 ARG A CA 1
ATOM 2110 C C . ARG A 1 259 ? 9.969 -2.379 14.955 1.00 60.34 259 ARG A C 1
ATOM 2112 O O . ARG A 1 259 ? 10.491 -2.857 15.961 1.00 60.34 259 ARG A O 1
ATOM 2119 N N . LEU A 1 260 ? 8.838 -2.837 14.437 1.00 66.50 260 LEU A N 1
ATOM 2120 C CA . LEU A 1 260 ? 8.271 -4.105 14.871 1.00 66.50 260 LEU A CA 1
ATOM 2121 C C . LEU A 1 260 ? 9.058 -5.261 14.236 1.00 66.50 260 LEU A C 1
ATOM 2123 O O . LEU A 1 260 ? 9.717 -5.065 13.211 1.00 66.50 260 LEU A O 1
ATOM 2127 N N . PRO A 1 261 ? 9.012 -6.475 14.816 1.00 70.88 261 PRO A N 1
ATOM 2128 C CA . PRO A 1 261 ? 9.589 -7.651 14.181 1.00 70.88 261 PRO A CA 1
ATOM 2129 C C . PRO A 1 261 ? 9.160 -7.759 12.704 1.00 70.88 261 PRO A C 1
ATOM 2131 O O . PRO A 1 261 ? 7.987 -7.504 12.413 1.00 70.88 261 PRO A O 1
ATOM 2134 N N . PRO A 1 262 ? 10.045 -8.191 11.785 1.00 67.31 262 PRO A N 1
ATOM 2135 C CA . PRO A 1 262 ? 9.735 -8.293 10.351 1.00 67.31 262 PRO A CA 1
ATOM 2136 C C . PRO A 1 262 ? 8.468 -9.100 10.034 1.00 67.31 262 PRO A C 1
ATOM 2138 O O . PRO A 1 262 ? 7.801 -8.870 9.033 1.00 67.31 262 PRO A O 1
ATOM 2141 N N . ASP A 1 263 ? 8.105 -10.025 10.921 1.00 73.94 263 ASP A N 1
ATOM 2142 C CA . ASP A 1 263 ? 6.979 -10.933 10.732 1.00 73.94 263 ASP A CA 1
ATOM 2143 C C . ASP A 1 263 ? 5.652 -10.414 11.302 1.00 73.94 263 ASP A C 1
ATOM 2145 O O . ASP A 1 263 ? 4.645 -11.117 11.235 1.00 73.94 263 ASP A O 1
ATOM 2149 N N . THR A 1 264 ? 5.630 -9.202 11.863 1.00 80.06 264 THR A N 1
ATOM 2150 C CA . THR A 1 264 ? 4.473 -8.689 12.618 1.00 80.06 264 THR A CA 1
ATOM 2151 C C . THR A 1 264 ? 3.204 -8.631 11.777 1.00 80.06 264 THR A C 1
ATOM 2153 O O . THR A 1 264 ? 2.145 -9.040 12.237 1.00 80.06 264 THR A O 1
ATOM 2156 N N . PHE A 1 265 ? 3.305 -8.208 10.517 1.00 85.81 265 PHE A N 1
ATOM 2157 C CA . PHE A 1 265 ? 2.151 -8.138 9.623 1.00 85.81 265 PHE A CA 1
ATOM 2158 C C . PHE A 1 265 ? 1.918 -9.403 8.792 1.00 85.81 265 PHE A C 1
ATOM 2160 O O . PHE A 1 265 ? 1.012 -9.409 7.963 1.00 85.81 265 PHE A O 1
ATOM 2167 N N . ARG A 1 266 ? 2.640 -10.513 9.024 1.00 86.75 266 ARG A N 1
ATOM 2168 C CA . ARG A 1 266 ? 2.386 -11.763 8.277 1.00 86.75 266 ARG A CA 1
ATOM 2169 C C . ARG A 1 266 ? 0.953 -12.252 8.429 1.00 86.75 266 ARG A C 1
ATOM 2171 O O . ARG A 1 266 ? 0.380 -12.770 7.475 1.00 86.75 266 ARG A O 1
ATOM 2178 N N . GLU A 1 267 ? 0.369 -12.104 9.615 1.00 88.81 267 GLU A N 1
ATOM 2179 C CA . GLU A 1 267 ? -1.026 -12.481 9.836 1.00 88.81 267 GLU A CA 1
ATOM 2180 C C . GLU A 1 267 ? -1.980 -11.557 9.071 1.00 88.81 267 GLU A C 1
ATOM 2182 O O . GLU A 1 267 ? -2.881 -12.038 8.389 1.00 88.81 267 GLU A O 1
ATOM 2187 N N . PHE A 1 268 ? -1.720 -10.250 9.077 1.00 91.50 268 PHE A N 1
ATOM 2188 C CA . PHE A 1 268 ? -2.472 -9.272 8.291 1.00 91.50 268 PHE A CA 1
ATOM 2189 C C . PHE A 1 268 ? -2.401 -9.557 6.779 1.00 91.50 268 PHE A C 1
ATOM 2191 O O . PHE A 1 268 ? -3.425 -9.593 6.099 1.00 91.50 268 PHE A O 1
ATOM 2198 N N . GLU A 1 269 ? -1.215 -9.851 6.245 1.00 91.44 269 GLU A N 1
ATOM 2199 C CA . GLU A 1 269 ? -1.037 -10.219 4.835 1.00 91.44 269 GLU A CA 1
ATOM 2200 C C . GLU A 1 269 ? -1.688 -11.565 4.496 1.00 91.44 269 GLU A C 1
ATOM 2202 O O . GLU A 1 269 ? -2.247 -11.731 3.410 1.00 91.44 269 GLU A O 1
ATOM 2207 N N . LYS A 1 270 ? -1.665 -12.535 5.418 1.00 91.75 270 LYS A N 1
ATOM 2208 C CA . LYS A 1 270 ? -2.390 -13.801 5.255 1.00 91.75 270 LYS A CA 1
ATOM 2209 C C . LYS A 1 270 ? -3.894 -13.553 5.132 1.00 91.75 270 LYS A C 1
ATOM 2211 O O . LYS A 1 270 ? -4.532 -14.132 4.261 1.00 91.75 270 LYS A O 1
ATOM 2216 N N . TRP A 1 271 ? -4.446 -12.657 5.942 1.00 93.62 271 TRP A N 1
ATOM 2217 C CA . TRP A 1 271 ? -5.847 -12.250 5.858 1.00 93.62 271 TRP A CA 1
ATOM 2218 C C . TRP A 1 271 ? -6.202 -11.609 4.508 1.00 93.62 271 TRP A C 1
ATOM 2220 O O . TRP A 1 271 ? -7.245 -11.926 3.931 1.00 93.62 271 TRP A O 1
ATOM 2230 N N . ILE A 1 272 ? -5.321 -10.766 3.954 1.00 94.94 272 ILE A N 1
ATOM 2231 C CA . ILE A 1 272 ? -5.471 -10.250 2.581 1.00 94.94 272 ILE A CA 1
ATOM 2232 C C . ILE A 1 272 ? -5.515 -11.414 1.584 1.00 94.94 272 ILE A C 1
ATOM 2234 O O . ILE A 1 272 ? -6.422 -11.493 0.753 1.00 94.94 272 ILE A O 1
ATOM 2238 N N . GLN A 1 273 ? -4.565 -12.346 1.679 1.00 93.81 273 GLN A N 1
ATOM 2239 C CA . GLN A 1 273 ? -4.502 -13.507 0.793 1.00 93.81 273 GLN A CA 1
ATOM 2240 C C . GLN A 1 273 ? -5.755 -14.394 0.907 1.00 93.81 273 GLN A C 1
ATOM 2242 O O . GLN A 1 273 ? -6.298 -14.828 -0.111 1.00 93.81 273 GLN A O 1
ATOM 2247 N N . ASP A 1 274 ? -6.262 -14.637 2.111 1.00 93.38 274 ASP A N 1
ATOM 2248 C CA . ASP A 1 274 ? -7.464 -15.445 2.325 1.00 93.38 274 ASP A CA 1
ATOM 2249 C C . ASP A 1 274 ? -8.703 -14.784 1.695 1.00 93.38 274 ASP A C 1
ATOM 2251 O O . ASP A 1 274 ? -9.528 -15.474 1.099 1.00 93.38 274 ASP A O 1
ATOM 2255 N N . ARG A 1 275 ? -8.806 -13.448 1.699 1.00 92.62 275 ARG A N 1
ATOM 2256 C CA . ARG A 1 275 ? -9.883 -12.729 0.988 1.00 92.62 275 ARG A CA 1
ATOM 2257 C C . ARG A 1 275 ? -9.736 -12.758 -0.531 1.00 92.62 275 ARG A C 1
ATOM 2259 O O . ARG A 1 275 ? -10.730 -12.891 -1.246 1.00 92.62 275 ARG A O 1
ATOM 2266 N N . LEU A 1 276 ? -8.514 -12.600 -1.037 1.00 93.56 276 LEU A N 1
ATOM 2267 C CA . LEU A 1 276 ? -8.251 -12.561 -2.479 1.00 93.56 276 LEU A CA 1
ATOM 2268 C C . LEU A 1 276 ? -8.426 -13.929 -3.131 1.00 93.56 276 LEU A C 1
ATOM 2270 O O . LEU A 1 276 ? -8.903 -14.030 -4.264 1.00 93.56 276 LEU A O 1
ATOM 2274 N N . PHE A 1 277 ? -8.028 -14.978 -2.416 1.00 91.50 277 PHE A N 1
ATOM 2275 C CA . PHE A 1 277 ? -7.872 -16.303 -2.987 1.00 91.50 277 PHE A CA 1
ATOM 2276 C C . PHE A 1 277 ? -8.599 -17.424 -2.234 1.00 91.50 277 PHE A C 1
ATOM 2278 O O . PHE A 1 277 ? -8.432 -18.596 -2.597 1.00 91.50 277 PHE A O 1
ATOM 2285 N N . GLY A 1 278 ? -9.346 -17.093 -1.183 1.00 82.06 278 GLY A N 1
ATOM 2286 C CA . GLY A 1 278 ? -10.317 -17.989 -0.567 1.00 82.06 278 GLY A CA 1
ATOM 2287 C C . GLY A 1 278 ? -11.340 -18.473 -1.596 1.00 82.06 278 GLY A C 1
ATOM 2288 O O . GLY A 1 278 ? -11.539 -17.845 -2.640 1.00 82.06 278 GLY A O 1
ATOM 2289 N N . LYS A 1 279 ? -11.913 -19.649 -1.331 1.00 51.81 279 LYS A N 1
ATOM 2290 C CA . LYS A 1 279 ? -12.880 -20.302 -2.223 1.00 51.81 279 LYS A CA 1
ATOM 2291 C C . LYS A 1 279 ? -14.168 -19.500 -2.347 1.00 51.81 279 LYS A C 1
ATOM 2293 O O . LYS A 1 279 ? -14.679 -19.075 -1.291 1.00 51.81 279 LYS A O 1
#

Secondary structure (DSSP, 8-state):
-------S------HHHHHHHPPEEEEE-GGGGTSPPPSSPPEETTTS-PPPHHHHHHHHHTTSS-----TT---EEEEET---TTS-SEEEEE-GGGGGSSEEEESS-HHHHHTT-SSSTT--HHHHHHHHHHH-EETTTTHHHHHHHHHHH-SSTTHHHHSPP-TT--SS-TT-GGG-SS---GGGGS-EEEE-S-EETTTTEEEEEE-HHHHHHHHHHHHHHHTT-TTSPPPHHHHHHTSEEEE--S----TT-SPPPTTTTHHHHHHHHHHHH--

Foldseek 3Di:
DDDDPPPPDLPVDPLLLLLQWFWWKAAFALVQLVDDDDQAQDWPFDRTCDDDVVLVVLVCLLVVPPDDDDPRQGKGKTFGLADFLQRHFKMWTFGLVCLPFWWKKFQFQLSCQSVLVFPVSPDDSVRSSVLCVQGIDTSNPVSVLSSVQQVQQPSPSVCLHPNQGDLPGDRTDNRQRSNDPVGPVCSRTGIIMIGRDIHRRLVRTQEMEGEPVSVVSLVVSQVVVCVPPPDDDRGVSVVNVVHHYDHLYHQPDDPPDSGGPRCSCVVVSVVSCCVSPPD